Protein AF-A0A433Q6D6-F1 (afdb_monomer_lite)

Secondary structure (DSSP, 8-state):
--TT----EEE--HHHHHH----TT--EEEES-EE--STTEEEPPTT-EEEES---HHHHHHHHHHHHHGGGS-GGG----------HHHHHHHHHHHS-------S-TT---EEE-HHHHHHHHTS-HHHHHHHHHH-HHHHHHHHHTTTT---EEEEEEEEEE-SS-EEEEEEEEEEEPP--

Sequence (184 aa):
MDESGSRTKTSLWYNQAKEFKRGIGSIILVCNATVEEYNRYLSLARQTCTLLNPSFRQREDLEQWYEDNKDGIAKSDFSVIEYQPMTLHEAEKRASEDEKPVYNRGRSWQQMKCTAFSTVCDKLFGRTVDEMLEIAKNKPGNFDKIFSKRIGKEYTFFIKSHLQIRADNTGIVYNAIQRMERDE

Foldseek 3Di:
DFPVPDDEAEDDDDVRVVVPDDDPLKDKDKPPWDDDPDPRYTYRDPPIDIDICDPDPVSVVRSVVCVVCVVVDDPPPDDDDDDDDDDLVVVVVVVCVVDPDDDPDDDDPPDDDEAEDQVQVCVQQVHGPVRLVVCCVPPVVVNVVSVVVNPPDDWDFDWDWDWDDDPVDIDIHIYGPHTDDPPD

Structure (mmCIF, N/CA/C/O backbone):
data_AF-A0A433Q6D6-F1
#
_entry.id   AF-A0A433Q6D6-F1
#
loop_
_atom_site.group_PDB
_atom_site.id
_atom_site.type_symbol
_atom_site.label_atom_id
_atom_site.label_alt_id
_atom_site.label_comp_id
_atom_site.label_asym_id
_atom_site.label_entity_id
_atom_site.label_seq_id
_atom_site.pdbx_PDB_ins_code
_atom_site.Cartn_x
_atom_site.Cartn_y
_atom_site.Cartn_z
_atom_site.occupancy
_atom_site.B_iso_or_equiv
_atom_site.auth_seq_id
_atom_site.auth_comp_id
_atom_site.auth_asym_id
_atom_site.auth_atom_id
_atom_site.pdbx_PDB_model_num
ATOM 1 N N . MET A 1 1 ? 9.757 2.223 -18.478 1.00 81.19 1 MET A N 1
ATOM 2 C CA . MET A 1 1 ? 10.902 2.767 -19.228 1.00 81.19 1 MET A CA 1
ATOM 3 C C . MET A 1 1 ? 10.321 3.729 -20.238 1.00 81.19 1 MET A C 1
ATOM 5 O O . MET A 1 1 ? 9.219 3.464 -20.705 1.00 81.19 1 MET A O 1
ATOM 9 N N . ASP A 1 2 ? 11.000 4.833 -20.494 1.00 82.50 2 ASP A N 1
ATOM 10 C CA . ASP A 1 2 ? 10.608 5.845 -21.472 1.00 82.50 2 ASP A CA 1
ATOM 11 C C . ASP A 1 2 ? 11.768 6.117 -22.444 1.00 82.50 2 ASP A C 1
ATOM 13 O O . ASP A 1 2 ? 12.825 5.485 -22.350 1.00 82.50 2 ASP A O 1
ATOM 17 N N . GLU A 1 3 ? 11.579 7.084 -23.342 1.00 83.88 3 GLU A N 1
ATOM 18 C CA . GLU A 1 3 ? 12.566 7.508 -24.342 1.00 83.88 3 GLU A CA 1
ATOM 19 C C . GLU A 1 3 ? 13.912 7.944 -23.739 1.00 83.88 3 GLU A C 1
ATOM 21 O O . GLU A 1 3 ? 14.936 7.895 -24.417 1.00 83.88 3 GLU A O 1
ATOM 26 N N . SER A 1 4 ? 13.952 8.322 -22.453 1.00 83.62 4 SER A N 1
ATOM 27 C CA . SER A 1 4 ? 15.200 8.697 -21.775 1.00 83.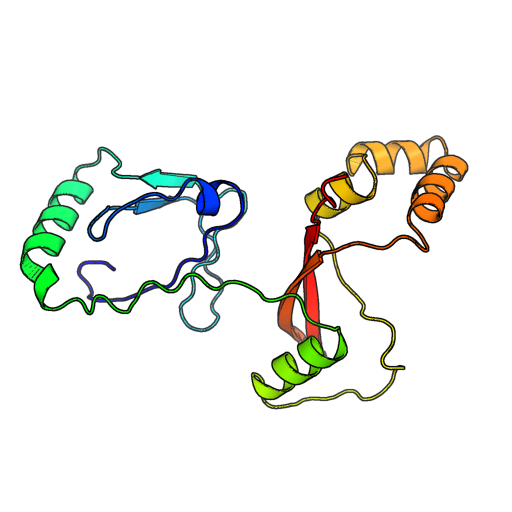62 4 SER A CA 1
ATOM 28 C C . SER A 1 4 ? 16.088 7.493 -21.434 1.00 83.62 4 SER A C 1
ATOM 30 O O . SER A 1 4 ? 17.208 7.660 -20.951 1.00 83.62 4 SER A O 1
ATOM 32 N N . GLY A 1 5 ? 15.579 6.268 -21.613 1.00 79.00 5 GLY A N 1
ATOM 33 C CA . GLY A 1 5 ? 16.228 5.036 -21.166 1.00 79.00 5 GLY A CA 1
ATOM 34 C C . GLY A 1 5 ? 16.153 4.820 -19.650 1.00 79.00 5 GLY A C 1
ATOM 35 O O . GLY A 1 5 ? 16.640 3.803 -19.142 1.00 79.00 5 GLY A O 1
ATOM 36 N N . SER A 1 6 ? 15.516 5.736 -18.912 1.00 78.56 6 SER A N 1
ATOM 37 C CA . SER A 1 6 ? 15.343 5.624 -17.467 1.00 78.56 6 SER A CA 1
ATOM 38 C C . SER A 1 6 ? 14.423 4.459 -17.111 1.00 78.56 6 SER A C 1
ATOM 40 O O . SER A 1 6 ? 13.365 4.229 -17.706 1.00 78.56 6 SER A O 1
ATOM 42 N N . ARG A 1 7 ? 14.835 3.699 -16.093 1.00 77.81 7 ARG A N 1
ATOM 43 C CA . ARG A 1 7 ? 14.071 2.577 -15.544 1.00 77.81 7 ARG A CA 1
ATOM 44 C C . ARG A 1 7 ? 13.590 2.930 -14.151 1.00 77.81 7 ARG A C 1
ATOM 46 O O . ARG A 1 7 ? 14.380 3.343 -13.304 1.00 77.81 7 ARG A O 1
ATOM 53 N N . THR A 1 8 ? 12.312 2.672 -13.922 1.00 73.38 8 THR A N 1
ATOM 54 C CA . THR A 1 8 ? 11.669 2.875 -12.630 1.00 73.38 8 THR A CA 1
ATOM 55 C C . THR A 1 8 ? 10.943 1.601 -12.253 1.00 73.38 8 THR A C 1
ATOM 57 O O . THR A 1 8 ? 10.169 1.060 -13.047 1.00 73.38 8 THR A O 1
ATOM 60 N N . LYS A 1 9 ? 11.210 1.103 -11.047 1.00 76.62 9 LYS A N 1
ATOM 61 C CA . LYS A 1 9 ? 10.521 -0.071 -10.511 1.00 76.62 9 LYS A CA 1
ATOM 62 C C . LYS A 1 9 ? 9.219 0.380 -9.872 1.00 76.62 9 LYS A C 1
ATOM 64 O O . LYS A 1 9 ? 9.223 1.314 -9.079 1.00 76.62 9 LYS A O 1
ATOM 69 N N . THR A 1 10 ? 8.123 -0.285 -10.212 1.00 72.19 10 THR A N 1
ATOM 70 C CA . THR A 1 10 ? 6.797 0.024 -9.670 1.00 72.19 10 THR A CA 1
ATOM 71 C C . THR A 1 10 ? 6.241 -1.204 -8.975 1.00 72.19 10 THR A C 1
ATOM 73 O O . THR A 1 10 ? 6.195 -2.277 -9.576 1.00 72.19 10 THR A O 1
ATOM 76 N N . SER A 1 11 ? 5.804 -1.050 -7.728 1.00 72.44 11 SER A N 1
ATOM 77 C CA . SER A 1 11 ? 5.142 -2.131 -6.993 1.00 72.44 11 SER A CA 1
ATOM 78 C C . SER A 1 11 ? 3.630 -2.051 -7.187 1.00 72.44 11 SER A C 1
ATOM 80 O O . SER A 1 11 ? 3.013 -1.040 -6.848 1.00 72.44 11 SER A O 1
ATOM 82 N N . LEU A 1 12 ? 3.037 -3.123 -7.716 1.00 70.88 12 LEU A N 1
ATOM 83 C CA . LEU A 1 12 ? 1.586 -3.312 -7.757 1.00 70.88 12 LEU A CA 1
ATOM 84 C C . LEU A 1 12 ? 1.117 -3.999 -6.474 1.00 70.88 12 LEU A C 1
ATOM 86 O O . LEU A 1 12 ? 1.814 -4.859 -5.935 1.00 70.88 12 LEU A O 1
ATOM 90 N N . TRP A 1 13 ? -0.086 -3.663 -6.014 1.00 68.75 13 TRP A N 1
ATOM 91 C CA . TRP A 1 13 ? -0.647 -4.209 -4.777 1.00 68.75 13 TRP A CA 1
ATOM 92 C C . TRP A 1 13 ? -2.056 -4.778 -5.003 1.00 68.75 13 TRP A C 1
ATOM 94 O O . TRP A 1 13 ? -2.791 -4.334 -5.883 1.00 68.75 13 TRP A O 1
ATOM 104 N N . TYR A 1 14 ? -2.474 -5.736 -4.171 1.00 68.31 14 TYR A N 1
ATOM 105 C CA . TYR A 1 14 ? -3.850 -6.264 -4.139 1.00 68.31 14 TYR A CA 1
ATOM 106 C C . TYR A 1 14 ? -4.358 -6.824 -5.482 1.00 68.31 14 TYR A C 1
ATOM 108 O O . TYR A 1 14 ? -3.668 -7.593 -6.151 1.00 68.31 14 TYR A O 1
ATOM 116 N N . ASN A 1 15 ? -5.592 -6.466 -5.854 1.00 69.88 15 ASN A N 1
ATOM 117 C CA . ASN A 1 15 ? -6.245 -6.887 -7.085 1.00 69.88 15 ASN A CA 1
ATOM 118 C C . ASN A 1 15 ? -5.473 -6.409 -8.312 1.00 69.88 15 ASN A C 1
ATOM 120 O O . ASN A 1 15 ? -5.416 -7.151 -9.278 1.00 69.88 15 ASN A O 1
ATOM 124 N N . GLN A 1 16 ? -4.781 -5.262 -8.243 1.00 69.75 16 GLN A N 1
ATOM 125 C CA . GLN A 1 16 ? -3.927 -4.816 -9.346 1.00 69.75 16 GLN A CA 1
ATOM 126 C C . GLN A 1 16 ? -2.844 -5.854 -9.633 1.00 69.75 16 GLN A C 1
ATOM 128 O O . GLN A 1 16 ? -2.663 -6.217 -10.783 1.00 69.75 16 GLN A O 1
ATOM 133 N N . ALA A 1 17 ? -2.177 -6.385 -8.601 1.00 74.06 17 ALA A N 1
ATOM 134 C CA . ALA A 1 17 ? -1.170 -7.432 -8.771 1.00 74.06 17 ALA A CA 1
ATOM 135 C C . ALA A 1 17 ? -1.783 -8.769 -9.229 1.00 74.06 17 ALA A C 1
ATOM 137 O O . ALA A 1 17 ? -1.234 -9.417 -10.114 1.00 74.06 17 ALA A O 1
ATOM 138 N N . LYS A 1 18 ? -2.934 -9.173 -8.668 1.00 72.00 18 LYS A N 1
ATOM 139 C CA . LYS A 1 18 ? -3.618 -10.431 -9.041 1.00 72.00 18 LYS A CA 1
ATOM 140 C C . LYS A 1 18 ? -4.146 -10.426 -10.479 1.00 72.00 18 LYS A C 1
ATOM 142 O O . LYS A 1 18 ? -4.116 -11.450 -11.159 1.00 72.00 18 LYS A O 1
ATOM 147 N N . GLU A 1 19 ? -4.661 -9.288 -10.926 1.00 76.00 19 GLU A N 1
ATOM 148 C CA . GLU A 1 19 ? -5.249 -9.101 -12.254 1.00 76.00 19 GLU A CA 1
ATOM 149 C C . GLU A 1 19 ? -4.197 -8.744 -13.309 1.00 76.00 19 GLU A C 1
ATOM 151 O O . GLU A 1 19 ? -4.489 -8.775 -14.508 1.00 76.00 19 GLU A O 1
ATOM 156 N N . PHE A 1 20 ? -2.960 -8.446 -12.894 1.00 80.31 20 PHE A N 1
ATOM 157 C CA . PHE A 1 20 ? -1.879 -8.100 -13.804 1.00 80.31 20 PHE A CA 1
ATOM 158 C C . PHE A 1 20 ? -1.430 -9.316 -14.623 1.00 80.31 20 PHE A C 1
ATOM 160 O O . PHE A 1 20 ? -0.523 -10.060 -14.262 1.00 80.31 20 PHE A O 1
ATOM 167 N N . LYS A 1 21 ? -2.080 -9.513 -15.769 1.00 76.69 21 LYS A N 1
ATOM 168 C CA . LYS A 1 21 ? -1.730 -10.522 -16.774 1.00 76.69 21 LYS A CA 1
ATOM 169 C C . LYS A 1 21 ? -1.372 -9.817 -18.070 1.00 76.69 21 LYS A C 1
ATOM 171 O O . LYS A 1 21 ? -2.225 -9.636 -18.947 1.00 76.69 21 LYS A O 1
ATOM 176 N N . ARG A 1 22 ? -0.132 -9.346 -18.172 1.00 77.50 22 ARG A N 1
ATOM 177 C CA . ARG A 1 22 ? 0.350 -8.618 -19.349 1.00 77.50 22 ARG A CA 1
ATOM 178 C C . ARG A 1 22 ? 1.737 -9.082 -19.758 1.00 77.50 22 ARG A C 1
ATOM 180 O O . ARG A 1 22 ? 2.563 -9.423 -18.917 1.00 77.50 22 ARG A O 1
ATOM 187 N N . GLY A 1 23 ? 1.939 -9.134 -21.071 1.00 77.12 23 GLY A N 1
ATOM 188 C CA . GLY A 1 23 ? 3.215 -9.479 -21.675 1.00 77.12 23 GLY A CA 1
ATOM 189 C C . GLY A 1 23 ? 4.171 -8.292 -21.680 1.00 77.12 23 GLY A C 1
ATOM 190 O O . GLY A 1 23 ? 3.761 -7.132 -21.558 1.00 77.12 23 GLY A O 1
ATOM 191 N N . ILE A 1 24 ? 5.449 -8.608 -21.856 1.00 80.50 24 ILE A N 1
ATOM 192 C CA . ILE A 1 24 ? 6.506 -7.637 -22.140 1.00 80.50 24 ILE A CA 1
ATOM 193 C C . ILE A 1 24 ? 6.076 -6.759 -23.335 1.00 80.50 24 ILE A C 1
ATOM 195 O O . ILE A 1 24 ? 5.508 -7.276 -24.294 1.00 80.50 24 ILE A O 1
ATOM 199 N N . GLY A 1 25 ? 6.310 -5.446 -23.244 1.00 81.88 25 GLY A N 1
ATOM 200 C CA . GLY A 1 2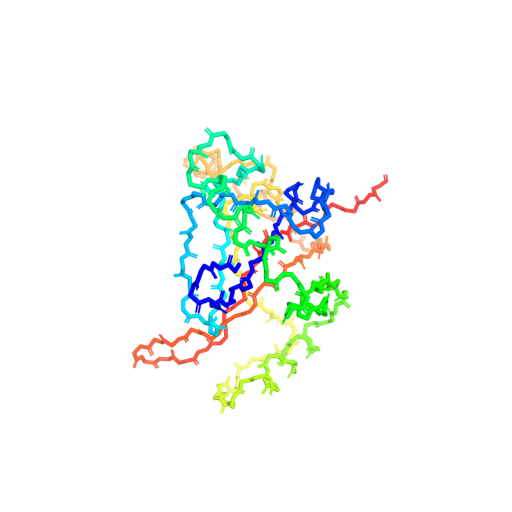5 ? 5.921 -4.458 -24.265 1.00 81.88 25 GLY A CA 1
ATOM 201 C C . GLY A 1 25 ? 4.562 -3.785 -24.038 1.00 81.88 25 GLY A C 1
ATOM 202 O O . GLY A 1 25 ? 4.227 -2.840 -24.739 1.00 81.88 25 GLY A O 1
ATOM 203 N N . SER A 1 26 ? 3.784 -4.209 -23.035 1.00 86.88 26 SER A N 1
ATOM 204 C CA . SER A 1 26 ? 2.527 -3.521 -22.698 1.00 86.88 26 SER A CA 1
ATOM 205 C C . SER A 1 26 ? 2.791 -2.115 -22.148 1.00 86.88 26 SER A C 1
ATOM 207 O O . SER A 1 26 ? 3.611 -1.952 -21.239 1.00 86.88 26 SER A O 1
ATOM 209 N N . ILE A 1 27 ? 2.047 -1.116 -22.631 1.00 85.31 27 ILE A N 1
ATOM 210 C CA . ILE A 1 27 ? 2.139 0.261 -22.135 1.00 85.31 27 ILE A CA 1
ATOM 211 C C . ILE A 1 27 ? 1.192 0.448 -20.954 1.00 85.31 27 ILE A C 1
ATOM 213 O O . ILE A 1 27 ? 0.009 0.099 -20.997 1.00 85.31 27 ILE A O 1
ATOM 217 N N . ILE A 1 28 ? 1.727 1.028 -19.884 1.00 85.88 28 ILE A N 1
ATOM 218 C CA . ILE A 1 28 ? 1.003 1.282 -18.645 1.00 85.88 28 ILE A CA 1
ATOM 219 C C . ILE A 1 28 ? 1.032 2.780 -18.376 1.00 85.88 28 ILE A C 1
ATOM 221 O O . ILE A 1 28 ? 2.098 3.355 -18.166 1.00 85.88 28 ILE A O 1
ATOM 225 N N . LEU A 1 29 ? -0.144 3.399 -18.334 1.00 85.00 29 LEU A N 1
ATOM 226 C CA . LEU A 1 29 ? -0.298 4.747 -17.808 1.00 85.00 29 LEU A CA 1
ATOM 227 C C . LEU A 1 29 ? -0.598 4.664 -16.320 1.00 85.00 29 LEU A C 1
ATOM 229 O O . LEU A 1 29 ? -1.543 4.001 -15.893 1.00 85.00 29 LEU A O 1
ATOM 233 N N . VAL A 1 30 ? 0.208 5.372 -15.542 1.00 84.50 30 VAL A N 1
ATOM 234 C CA . VAL A 1 30 ? 0.053 5.482 -14.099 1.00 84.50 30 VAL A CA 1
ATOM 235 C C . VAL A 1 30 ? -0.314 6.927 -13.775 1.00 84.50 30 VAL A C 1
ATOM 237 O O . VAL A 1 30 ? 0.482 7.837 -13.989 1.00 84.50 30 VAL A O 1
ATOM 240 N N . CYS A 1 31 ? -1.520 7.146 -13.260 1.00 80.44 31 CYS A N 1
ATOM 241 C CA . CYS A 1 31 ? -2.004 8.455 -12.827 1.00 80.44 31 CYS A CA 1
ATOM 242 C C . CYS A 1 31 ? -2.055 8.519 -11.300 1.00 80.44 31 CYS A C 1
ATOM 244 O O . CYS A 1 31 ? -2.410 7.533 -10.656 1.00 80.44 31 CYS A O 1
ATOM 246 N N . ASN A 1 32 ? -1.761 9.686 -10.719 1.00 77.12 32 ASN A N 1
ATOM 247 C CA . ASN A 1 32 ? -1.760 9.908 -9.266 1.00 77.12 32 ASN A CA 1
ATOM 248 C C . ASN A 1 32 ? -0.846 8.929 -8.496 1.00 77.12 32 ASN A C 1
ATOM 250 O O . ASN A 1 32 ? -1.203 8.449 -7.417 1.00 77.12 32 ASN A O 1
ATOM 254 N N . ALA A 1 33 ? 0.316 8.579 -9.057 1.00 74.06 33 ALA A N 1
ATOM 255 C CA . ALA A 1 33 ? 1.360 7.889 -8.301 1.00 74.06 33 ALA A CA 1
ATOM 256 C C . ALA A 1 33 ? 2.052 8.855 -7.339 1.00 74.06 33 ALA A C 1
ATOM 258 O O . ALA A 1 33 ? 2.322 10.005 -7.686 1.00 74.06 33 ALA A O 1
ATOM 259 N N . THR A 1 34 ? 2.372 8.373 -6.140 1.00 64.69 34 THR A N 1
ATOM 260 C CA . THR A 1 34 ? 3.233 9.103 -5.213 1.00 64.69 34 THR A CA 1
ATOM 261 C C . THR A 1 34 ? 4.668 8.657 -5.448 1.00 64.69 34 THR A C 1
ATOM 263 O O . THR A 1 34 ? 4.993 7.473 -5.353 1.00 64.69 34 THR A O 1
ATOM 266 N N . VAL A 1 35 ? 5.536 9.609 -5.775 1.00 61.31 35 VAL A N 1
ATOM 267 C CA . VAL A 1 35 ? 6.971 9.349 -5.860 1.00 61.31 35 VAL A CA 1
ATOM 268 C C . VAL A 1 35 ? 7.522 9.403 -4.438 1.00 61.31 35 VAL A C 1
ATOM 270 O O . VAL A 1 35 ? 7.605 10.474 -3.846 1.00 61.31 35 VAL A O 1
ATOM 273 N N . GLU A 1 36 ? 7.858 8.247 -3.870 1.00 58.00 36 GLU A N 1
ATOM 274 C CA . GLU A 1 36 ? 8.678 8.183 -2.660 1.00 58.00 36 GLU A CA 1
ATOM 275 C C . GLU A 1 36 ? 10.136 8.043 -3.116 1.00 58.00 36 GLU A C 1
ATOM 277 O O . GLU A 1 36 ? 10.506 7.027 -3.705 1.00 58.00 36 GLU A O 1
ATOM 282 N N . GLU A 1 37 ? 10.968 9.065 -2.883 1.00 47.22 37 GLU A N 1
ATOM 283 C CA . GLU A 1 37 ? 12.408 9.016 -3.176 1.00 47.22 37 GLU A CA 1
ATOM 284 C C . GLU A 1 37 ? 13.123 8.058 -2.214 1.00 47.22 37 GLU A C 1
ATOM 286 O O . GLU A 1 37 ? 13.789 8.442 -1.259 1.00 47.22 37 GLU A O 1
ATOM 291 N N . TYR A 1 38 ? 12.998 6.767 -2.483 1.00 45.22 38 TYR A N 1
ATOM 292 C CA . TYR A 1 38 ? 13.896 5.752 -1.964 1.00 45.22 38 TYR A CA 1
ATOM 293 C C . TYR A 1 38 ? 14.338 4.928 -3.164 1.00 45.22 38 TYR A C 1
ATOM 295 O O . TYR A 1 38 ? 13.518 4.247 -3.765 1.00 45.22 38 TYR A O 1
ATOM 303 N N . ASN A 1 39 ? 15.604 5.044 -3.576 1.00 54.12 39 ASN A N 1
ATOM 304 C CA . ASN A 1 39 ? 16.234 4.231 -4.629 1.00 54.12 39 ASN A CA 1
ATOM 305 C C . ASN A 1 39 ? 15.503 4.144 -5.995 1.00 54.12 39 ASN A C 1
ATOM 307 O O . ASN A 1 39 ? 15.584 3.112 -6.661 1.00 54.12 39 ASN A O 1
ATOM 311 N N . ARG A 1 40 ? 14.835 5.215 -6.457 1.00 53.44 40 ARG A N 1
ATOM 312 C CA . ARG A 1 40 ? 14.129 5.273 -7.765 1.00 53.44 40 ARG A CA 1
ATOM 313 C C . ARG A 1 40 ? 12.964 4.276 -7.904 1.00 53.44 40 ARG A C 1
ATOM 315 O O . ARG A 1 40 ? 12.728 3.727 -8.983 1.00 53.44 40 ARG A O 1
ATOM 322 N N . TYR A 1 41 ? 12.239 4.027 -6.818 1.00 58.91 41 TYR A N 1
ATOM 323 C CA . TYR A 1 41 ? 11.011 3.232 -6.843 1.00 58.91 41 TYR A CA 1
ATOM 324 C C . TYR A 1 41 ? 9.780 4.144 -6.935 1.00 58.91 41 TYR A C 1
ATOM 326 O O . TYR A 1 41 ? 9.732 5.214 -6.335 1.00 58.91 41 TYR A O 1
ATOM 334 N N . LEU A 1 42 ? 8.763 3.702 -7.672 1.00 59.72 42 LEU A N 1
ATOM 335 C CA . LEU A 1 42 ? 7.417 4.265 -7.633 1.00 59.72 42 LEU A CA 1
ATOM 336 C C . LEU A 1 42 ? 6.547 3.392 -6.735 1.00 59.72 42 LEU A C 1
ATOM 338 O O . LEU A 1 42 ? 6.365 2.196 -6.984 1.00 59.72 42 LEU A O 1
ATOM 342 N N . SER A 1 43 ? 5.988 4.005 -5.696 1.00 62.00 43 SER A N 1
ATOM 343 C CA . SER A 1 43 ? 4.980 3.375 -4.853 1.00 62.00 43 SER A CA 1
ATOM 344 C C . SER A 1 43 ? 3.605 3.839 -5.318 1.00 62.00 43 SER A C 1
ATOM 346 O O . SER A 1 43 ? 3.291 5.029 -5.288 1.00 62.00 43 SER A O 1
ATOM 348 N N . LEU A 1 44 ? 2.770 2.907 -5.771 1.00 63.81 44 LEU A N 1
ATOM 349 C CA . LEU A 1 44 ? 1.410 3.248 -6.168 1.00 63.81 44 LEU A CA 1
ATOM 350 C C . LEU A 1 44 ? 0.548 3.404 -4.913 1.00 63.81 44 LEU A C 1
ATOM 352 O O . LEU A 1 44 ? 0.375 2.463 -4.136 1.00 63.81 44 LEU A O 1
ATOM 356 N N . ALA A 1 45 ? 0.028 4.611 -4.703 1.00 63.16 45 ALA A N 1
ATOM 357 C CA . ALA A 1 45 ? -0.913 4.898 -3.634 1.00 63.16 45 ALA A CA 1
ATOM 358 C C . ALA A 1 45 ? -2.289 4.291 -3.956 1.00 63.16 45 ALA A C 1
ATOM 360 O O . ALA A 1 45 ? -2.600 3.947 -5.094 1.00 63.16 45 ALA A O 1
ATOM 361 N N . ARG A 1 46 ? -3.180 4.214 -2.961 1.00 56.00 46 ARG A N 1
ATOM 362 C CA . ARG A 1 46 ? -4.549 3.689 -3.152 1.00 56.00 46 ARG A CA 1
ATOM 363 C C . ARG A 1 46 ? -5.386 4.458 -4.178 1.00 56.00 46 ARG A C 1
ATOM 365 O O . ARG A 1 46 ? -6.329 3.894 -4.716 1.00 56.00 46 ARG A O 1
ATOM 372 N N . GLN A 1 47 ? -5.066 5.727 -4.418 1.00 67.69 47 GLN A N 1
ATOM 373 C CA . GLN A 1 47 ? -5.735 6.566 -5.417 1.00 67.69 47 GLN A CA 1
ATOM 374 C C . GLN A 1 47 ? -5.041 6.533 -6.782 1.00 67.69 47 GLN A C 1
ATOM 376 O O . GLN A 1 47 ? -5.477 7.223 -7.705 1.00 67.69 47 GLN A O 1
ATOM 381 N N . THR A 1 48 ? -3.963 5.757 -6.923 1.00 73.25 48 THR A N 1
ATOM 382 C CA . THR A 1 48 ? -3.316 5.585 -8.213 1.00 73.25 48 THR A CA 1
ATOM 383 C C . THR A 1 48 ? -4.256 4.841 -9.151 1.00 73.25 48 THR A C 1
ATOM 385 O O . THR A 1 48 ? -4.705 3.730 -8.865 1.00 73.25 48 THR A O 1
ATOM 388 N N . CYS A 1 49 ? -4.521 5.457 -10.298 1.00 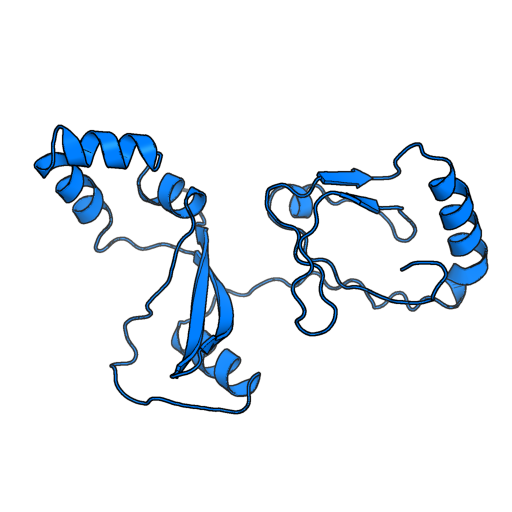73.56 49 CYS A N 1
ATOM 389 C CA . CYS A 1 49 ? -5.199 4.807 -11.405 1.00 73.56 49 CYS A CA 1
ATOM 390 C C . CYS A 1 49 ? -4.141 4.233 -12.345 1.00 73.56 49 CYS A C 1
ATOM 392 O O . CYS A 1 49 ? -3.191 4.923 -12.720 1.00 73.56 49 CYS A O 1
ATOM 394 N N . THR A 1 50 ? -4.296 2.968 -12.715 1.00 79.81 50 THR A N 1
ATOM 395 C CA . THR A 1 50 ? -3.425 2.307 -13.682 1.00 79.81 50 THR A CA 1
ATOM 396 C C . THR A 1 50 ? -4.269 1.916 -14.881 1.00 79.81 50 THR A C 1
ATOM 398 O O . THR A 1 50 ? -5.192 1.115 -14.755 1.00 79.81 50 THR A O 1
ATOM 401 N N . LEU A 1 51 ? -3.966 2.495 -16.039 1.00 80.12 51 LEU A N 1
ATOM 402 C CA . LEU A 1 51 ? -4.624 2.178 -17.300 1.00 80.12 51 LEU A CA 1
ATOM 403 C C . LEU A 1 51 ? -3.658 1.393 -18.181 1.00 80.12 51 LEU A C 1
ATOM 405 O O . LEU A 1 51 ? -2.525 1.809 -18.415 1.00 80.12 51 LEU A O 1
ATOM 409 N N . LEU A 1 52 ? -4.121 0.244 -18.662 1.00 81.00 52 LEU A N 1
ATOM 410 C CA . LEU A 1 52 ? -3.361 -0.633 -19.547 1.00 81.00 52 LEU A CA 1
ATOM 411 C C . LEU A 1 52 ? -3.728 -0.321 -20.996 1.00 81.00 52 LEU A C 1
ATOM 413 O O . LEU A 1 52 ? -4.913 -0.276 -21.321 1.00 81.00 52 LEU A O 1
ATOM 417 N N . ASN A 1 53 ? -2.722 -0.137 -21.851 1.00 82.12 53 ASN A N 1
ATOM 418 C CA . ASN A 1 53 ? -2.861 0.226 -23.267 1.00 82.12 53 ASN A CA 1
ATOM 419 C C . ASN A 1 53 ? -3.883 1.358 -23.518 1.00 82.12 53 ASN A C 1
ATOM 421 O O . ASN A 1 53 ? -4.790 1.223 -24.345 1.00 82.12 53 ASN A O 1
ATOM 425 N N . PRO A 1 54 ? -3.766 2.475 -22.784 1.00 85.94 54 PRO A N 1
ATOM 426 C CA . PRO A 1 54 ? -4.696 3.596 -22.879 1.00 85.94 54 PRO A CA 1
ATOM 427 C C . PRO A 1 54 ? -4.714 4.187 -24.292 1.00 85.94 54 PRO A C 1
ATOM 429 O O . PRO A 1 54 ? -3.693 4.258 -24.962 1.00 85.94 54 PRO A O 1
ATOM 432 N N . SER A 1 55 ? -5.874 4.640 -24.756 1.00 85.38 55 SER A N 1
ATOM 433 C CA . SER A 1 55 ? -5.999 5.236 -26.092 1.00 85.38 55 SER A CA 1
ATOM 434 C C . SER A 1 55 ? -5.631 6.724 -26.054 1.00 85.38 55 SER A C 1
ATOM 436 O O . SER A 1 55 ? -6.507 7.575 -25.926 1.00 85.38 55 SER A O 1
ATOM 438 N N . PHE A 1 56 ? -4.334 7.038 -26.123 1.00 85.62 56 PHE A N 1
ATOM 439 C CA . PHE A 1 56 ? -3.822 8.401 -26.315 1.00 85.62 56 PHE A CA 1
ATOM 440 C C . PHE A 1 56 ? -2.675 8.416 -27.330 1.00 85.62 56 PHE A C 1
ATOM 442 O O . PHE A 1 56 ? -1.989 7.414 -27.504 1.00 85.62 56 PHE A O 1
ATOM 449 N N . ARG A 1 57 ? -2.453 9.560 -27.987 1.00 86.25 57 ARG A N 1
ATOM 450 C CA . ARG A 1 57 ? -1.511 9.689 -29.113 1.00 86.25 57 ARG A CA 1
ATOM 451 C C . ARG A 1 57 ? -0.076 9.299 -28.753 1.00 86.25 57 ARG A C 1
ATOM 453 O O . ARG A 1 57 ? 0.538 8.524 -29.465 1.00 86.25 57 ARG A O 1
ATOM 460 N N . GLN A 1 58 ? 0.411 9.756 -27.602 1.00 85.38 58 GLN A N 1
ATOM 461 C CA . GLN A 1 58 ? 1.749 9.428 -27.097 1.00 85.38 58 GLN A CA 1
ATOM 462 C C . GLN A 1 58 ? 1.950 7.922 -26.834 1.00 85.38 58 GLN A C 1
ATOM 464 O O . GLN A 1 58 ? 3.075 7.495 -26.595 1.00 85.38 58 GLN A O 1
ATOM 469 N N . ARG A 1 59 ? 0.884 7.101 -26.847 1.00 88.75 59 ARG A N 1
ATOM 470 C CA . ARG A 1 59 ? 1.020 5.645 -26.772 1.00 88.75 59 ARG A CA 1
ATOM 471 C C . ARG A 1 59 ? 1.701 5.129 -28.030 1.00 88.75 59 ARG A C 1
ATOM 473 O O . ARG A 1 59 ? 2.605 4.323 -27.900 1.00 88.75 59 ARG A O 1
ATOM 480 N N . GLU A 1 60 ? 1.272 5.591 -29.203 1.00 88.19 60 GLU A N 1
ATOM 481 C CA . GLU A 1 60 ? 1.790 5.134 -30.498 1.00 88.19 60 GLU A CA 1
ATOM 482 C C . GLU A 1 60 ? 3.276 5.476 -30.637 1.00 88.19 60 GLU A C 1
ATOM 484 O O . GLU A 1 60 ? 4.065 4.621 -31.032 1.00 88.19 60 GLU A O 1
ATOM 489 N N . ASP A 1 61 ? 3.664 6.682 -30.208 1.00 88.88 61 ASP A N 1
ATOM 490 C CA . ASP A 1 61 ? 5.063 7.122 -30.183 1.00 88.88 61 ASP A CA 1
ATOM 491 C C . ASP A 1 61 ? 5.918 6.199 -29.288 1.00 88.88 61 ASP A C 1
ATOM 493 O O . ASP A 1 61 ? 6.985 5.731 -29.688 1.00 88.88 61 ASP A O 1
ATOM 497 N N . LEU A 1 62 ? 5.410 5.863 -28.096 1.00 86.62 62 LEU A N 1
ATOM 498 C CA . LEU A 1 62 ? 6.101 4.997 -27.139 1.00 86.62 62 LEU A CA 1
ATOM 499 C C . LEU A 1 62 ? 6.119 3.518 -27.575 1.00 86.62 62 LEU A C 1
ATOM 501 O O . LEU A 1 62 ? 7.080 2.805 -27.292 1.00 86.62 62 LEU A O 1
ATOM 505 N N . GLU A 1 63 ? 5.068 3.059 -28.260 1.00 88.81 63 GLU A N 1
ATOM 506 C CA . GLU A 1 63 ? 4.963 1.731 -28.879 1.00 88.81 63 GLU A CA 1
ATOM 507 C C . GLU A 1 63 ? 6.023 1.581 -29.972 1.00 88.81 63 GLU A C 1
ATOM 509 O O . GLU A 1 63 ? 6.797 0.625 -29.947 1.00 88.81 63 GLU A O 1
ATOM 514 N N . GLN A 1 64 ? 6.111 2.557 -30.881 1.00 91.25 64 GLN A N 1
ATOM 515 C CA . GLN A 1 64 ? 7.107 2.563 -31.949 1.00 91.25 64 GLN A CA 1
ATOM 516 C C . GLN A 1 64 ? 8.527 2.609 -31.379 1.00 91.25 64 GLN A C 1
ATOM 518 O O . GLN A 1 64 ? 9.366 1.787 -31.745 1.00 91.25 64 GLN A O 1
ATOM 523 N N . TRP A 1 65 ? 8.779 3.504 -30.419 1.00 90.06 65 TRP A N 1
ATOM 524 C CA . TRP A 1 65 ? 10.071 3.580 -29.743 1.00 90.06 65 TRP A CA 1
ATOM 525 C C . TRP A 1 65 ? 10.454 2.249 -29.081 1.00 90.06 65 TRP A C 1
ATOM 527 O O . TRP A 1 65 ? 11.604 1.816 -29.181 1.00 90.06 65 TRP A O 1
ATOM 537 N N . TYR A 1 66 ? 9.507 1.580 -28.415 1.00 89.62 66 TYR A N 1
ATOM 538 C CA . TYR A 1 66 ? 9.759 0.285 -27.790 1.00 89.62 66 TYR A CA 1
ATOM 539 C C . TYR A 1 66 ? 10.140 -0.774 -28.830 1.00 89.62 66 TYR A C 1
ATOM 541 O O . TYR A 1 66 ? 11.125 -1.484 -28.634 1.00 89.62 66 TYR A O 1
ATOM 549 N N . GLU A 1 67 ? 9.404 -0.865 -29.939 1.00 91.25 67 GLU A N 1
ATOM 550 C CA . GLU A 1 67 ? 9.686 -1.820 -31.015 1.00 91.25 67 GLU A CA 1
ATOM 551 C C . GLU A 1 67 ? 11.074 -1.614 -31.634 1.00 91.25 67 GLU A C 1
ATOM 553 O O . GLU A 1 67 ? 11.778 -2.598 -31.872 1.00 91.25 67 GLU A O 1
ATOM 558 N N . ASP A 1 68 ? 11.502 -0.360 -31.794 1.00 90.31 68 ASP A N 1
ATOM 559 C CA . ASP A 1 68 ? 12.820 -0.004 -32.331 1.00 90.31 68 ASP A CA 1
ATOM 560 C C . ASP A 1 68 ? 13.975 -0.349 -31.366 1.00 90.31 68 ASP A C 1
ATOM 562 O O . ASP A 1 68 ? 15.117 -0.518 -31.794 1.00 90.31 68 ASP A O 1
ATOM 566 N N . ASN A 1 69 ? 13.700 -0.468 -30.058 1.00 85.81 69 ASN A N 1
ATOM 567 C CA . ASN A 1 69 ? 14.724 -0.598 -29.009 1.00 85.81 69 ASN A CA 1
ATOM 568 C C . ASN A 1 69 ? 14.650 -1.901 -28.188 1.00 85.81 69 ASN A C 1
ATOM 570 O O . ASN A 1 69 ? 15.520 -2.147 -27.345 1.00 85.81 69 ASN A O 1
ATOM 574 N N . LYS A 1 70 ? 13.642 -2.757 -28.404 1.00 84.19 70 LYS A N 1
ATOM 575 C CA . LYS A 1 70 ? 13.358 -3.936 -27.558 1.00 84.19 70 LYS A CA 1
ATOM 576 C C . LYS A 1 70 ? 14.509 -4.938 -27.442 1.00 84.19 70 LYS A C 1
ATOM 578 O O . LYS A 1 70 ? 14.635 -5.576 -26.397 1.00 84.19 70 LYS A O 1
ATOM 583 N N . ASP A 1 71 ? 15.373 -5.043 -28.451 1.00 85.19 71 ASP A N 1
ATOM 584 C CA . ASP A 1 71 ? 16.525 -5.956 -28.439 1.00 85.19 71 ASP A CA 1
ATOM 585 C C . ASP A 1 71 ? 17.635 -5.508 -27.466 1.00 85.19 71 ASP A C 1
ATOM 587 O O . ASP A 1 71 ? 18.415 -6.332 -26.989 1.00 85.19 71 ASP A O 1
ATOM 591 N N . GLY A 1 72 ? 17.672 -4.219 -27.104 1.00 78.81 72 GLY A N 1
ATOM 592 C CA . GLY A 1 72 ? 18.578 -3.663 -26.092 1.00 78.81 72 GLY A CA 1
ATOM 593 C C . GLY A 1 72 ? 18.034 -3.711 -24.656 1.00 78.81 72 GLY A C 1
ATOM 594 O O . GLY A 1 72 ? 18.744 -3.372 -23.703 1.00 78.81 72 GLY A O 1
ATOM 595 N N . ILE A 1 73 ? 16.776 -4.123 -24.464 1.00 74.00 73 ILE A N 1
ATOM 596 C CA . ILE A 1 73 ? 16.118 -4.147 -23.154 1.00 74.00 73 ILE A CA 1
ATOM 597 C C . ILE A 1 73 ? 16.289 -5.536 -22.530 1.00 74.00 73 ILE A C 1
ATOM 599 O O . ILE A 1 73 ? 15.676 -6.519 -22.945 1.00 74.00 73 ILE A O 1
ATOM 603 N N . ALA A 1 74 ? 17.120 -5.621 -21.488 1.00 67.88 74 ALA A N 1
ATOM 604 C CA . ALA A 1 74 ? 17.317 -6.854 -20.731 1.00 67.88 74 ALA A CA 1
ATOM 605 C C . ALA A 1 74 ? 15.976 -7.388 -20.185 1.00 67.88 74 ALA A C 1
ATOM 607 O O . ALA A 1 74 ? 15.290 -6.717 -19.415 1.00 67.88 74 ALA A O 1
ATOM 608 N N . LYS A 1 75 ? 15.615 -8.626 -20.553 1.00 59.94 75 LYS A N 1
ATOM 609 C CA . LYS A 1 75 ? 14.364 -9.292 -20.129 1.00 59.94 75 LYS A CA 1
ATOM 610 C C . LYS A 1 75 ? 14.300 -9.611 -18.623 1.00 59.94 75 LYS A C 1
ATOM 612 O O . LYS A 1 75 ? 13.250 -10.013 -18.136 1.00 59.94 75 LYS A O 1
ATOM 617 N N . SER A 1 76 ? 15.401 -9.440 -17.888 1.00 55.41 76 SER A N 1
ATOM 618 C CA . SER A 1 76 ? 15.575 -9.814 -16.475 1.00 55.41 76 SER A CA 1
ATOM 619 C C . SER A 1 76 ? 14.915 -8.879 -15.450 1.00 55.41 76 SER A C 1
ATOM 621 O O . SER A 1 76 ? 15.067 -9.096 -14.252 1.00 55.41 76 SER A O 1
ATOM 623 N N . ASP A 1 77 ? 14.201 -7.838 -15.881 1.00 54.09 77 ASP A N 1
ATOM 624 C CA . ASP A 1 77 ? 13.770 -6.748 -14.989 1.00 54.09 77 ASP A CA 1
ATOM 625 C C . ASP A 1 77 ? 12.411 -6.968 -14.305 1.00 54.09 77 ASP A C 1
ATOM 627 O O . ASP A 1 77 ? 11.947 -6.113 -13.547 1.00 54.09 77 ASP A O 1
ATOM 631 N N . PHE A 1 78 ? 11.784 -8.124 -14.523 1.00 49.34 78 PHE A N 1
ATOM 632 C CA . PHE A 1 78 ? 10.557 -8.512 -13.836 1.00 49.34 78 PHE A CA 1
ATOM 633 C C . PHE A 1 78 ? 10.885 -9.530 -12.749 1.00 49.34 78 PHE A C 1
ATOM 635 O O . PHE A 1 78 ? 11.186 -10.686 -13.039 1.00 49.34 78 PHE A O 1
ATOM 642 N N . SER A 1 79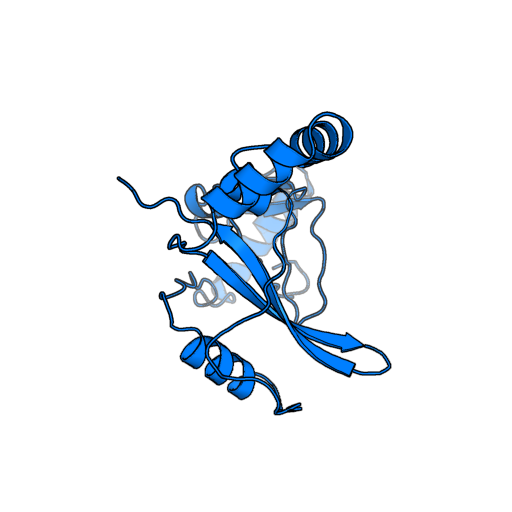 ? 10.795 -9.113 -11.488 1.00 51.44 79 SER A N 1
ATOM 643 C CA . SER A 1 79 ? 10.757 -10.037 -10.360 1.00 51.44 79 SER A CA 1
ATOM 644 C C . SER A 1 79 ? 9.433 -9.887 -9.625 1.00 51.44 79 SER A C 1
ATOM 646 O O . SER A 1 79 ? 9.052 -8.803 -9.182 1.00 51.44 79 SER A O 1
ATOM 648 N N . VAL A 1 80 ? 8.712 -10.998 -9.503 1.00 50.31 80 VAL A N 1
ATOM 649 C CA . VAL A 1 80 ? 7.637 -11.107 -8.522 1.00 50.31 80 VAL A CA 1
ATOM 650 C C . VAL A 1 80 ? 8.324 -11.355 -7.187 1.00 50.31 80 VAL A C 1
ATOM 652 O O . VAL A 1 80 ? 8.985 -12.376 -7.007 1.00 50.31 80 VAL A O 1
ATOM 655 N N . ILE A 1 81 ? 8.233 -10.395 -6.268 1.00 53.56 81 ILE A N 1
ATOM 656 C CA . ILE A 1 81 ? 8.728 -10.592 -4.906 1.00 53.56 81 ILE A CA 1
ATOM 657 C C . ILE A 1 81 ? 7.627 -11.310 -4.132 1.00 53.56 81 ILE A C 1
ATOM 659 O O . ILE A 1 81 ? 6.661 -10.693 -3.685 1.00 53.56 81 ILE A O 1
ATOM 663 N N . GLU A 1 82 ? 7.775 -12.621 -3.981 1.00 52.59 82 GLU A N 1
ATOM 664 C CA . GLU A 1 82 ? 6.984 -13.376 -3.018 1.00 52.59 82 GLU A CA 1
ATOM 665 C C . GLU A 1 82 ? 7.558 -13.154 -1.618 1.00 52.59 82 GLU A C 1
ATOM 667 O O . GLU A 1 82 ? 8.675 -13.571 -1.298 1.00 52.59 82 GLU A O 1
ATOM 672 N N . TYR A 1 83 ? 6.796 -12.465 -0.771 1.00 61.19 83 TYR A N 1
ATOM 673 C CA . TYR A 1 83 ? 7.154 -12.307 0.632 1.00 61.19 83 TYR A CA 1
ATOM 674 C C . TYR A 1 83 ? 6.890 -13.618 1.368 1.00 61.19 83 TYR A C 1
ATOM 676 O O . TYR A 1 83 ? 5.740 -14.002 1.579 1.00 61.19 83 TYR A O 1
ATOM 684 N N . GLN A 1 84 ? 7.964 -14.291 1.774 1.00 68.81 84 GLN A N 1
ATOM 685 C CA . GLN A 1 84 ? 7.869 -15.450 2.652 1.00 68.81 84 GLN A CA 1
ATOM 686 C C . GLN A 1 84 ? 7.425 -15.002 4.053 1.00 68.81 84 GLN A C 1
ATOM 688 O O . GLN A 1 84 ? 7.940 -13.991 4.551 1.00 68.81 84 GLN A O 1
ATOM 693 N N . PRO A 1 85 ? 6.491 -15.722 4.703 1.00 70.00 85 PRO A N 1
ATOM 694 C CA . PRO A 1 85 ? 6.192 -15.509 6.111 1.00 70.00 85 PRO A CA 1
ATOM 695 C C . PRO A 1 85 ? 7.481 -15.592 6.928 1.00 70.00 85 PRO A C 1
ATOM 697 O O . PRO A 1 85 ? 8.273 -16.513 6.746 1.00 70.00 85 PRO A O 1
ATOM 700 N N . MET A 1 86 ? 7.692 -14.631 7.820 1.00 75.00 86 MET A N 1
ATOM 701 C CA . MET A 1 86 ? 8.869 -14.597 8.681 1.00 75.00 86 MET A CA 1
ATOM 702 C C . MET A 1 86 ? 8.498 -14.168 10.090 1.00 75.00 86 MET A C 1
ATOM 704 O O . MET A 1 86 ? 7.485 -13.503 10.322 1.00 75.00 86 MET A O 1
ATOM 708 N N . THR A 1 87 ? 9.334 -14.566 11.037 1.00 75.56 87 THR A N 1
ATOM 709 C CA . THR A 1 87 ? 9.235 -14.148 12.429 1.00 75.56 87 THR A CA 1
ATOM 710 C C . THR A 1 87 ? 9.646 -12.685 12.584 1.00 75.56 87 THR A C 1
ATOM 712 O O . THR A 1 87 ? 10.364 -12.116 11.760 1.00 75.56 87 THR A O 1
ATOM 715 N N . LEU A 1 88 ? 9.226 -12.067 13.690 1.00 68.75 88 LEU A N 1
ATOM 716 C CA . LEU A 1 88 ? 9.642 -10.704 14.021 1.00 68.75 88 LEU A CA 1
ATOM 717 C C . LEU A 1 88 ? 11.172 -10.574 14.103 1.00 68.75 88 LEU A C 1
ATOM 719 O O . LEU A 1 88 ? 11.736 -9.604 13.609 1.00 68.75 88 LEU A O 1
ATOM 723 N N . HIS A 1 89 ? 11.835 -11.570 14.690 1.00 70.94 89 HIS A N 1
ATOM 724 C CA . HIS A 1 89 ? 13.287 -11.583 14.835 1.00 70.94 89 HIS A CA 1
ATOM 725 C C . HIS A 1 89 ? 14.005 -11.577 13.478 1.00 70.94 89 HIS A C 1
ATOM 727 O O . HIS A 1 89 ? 14.975 -10.846 13.287 1.00 70.94 89 HIS A O 1
ATOM 733 N N . GLU A 1 90 ? 13.507 -12.355 12.516 1.00 75.00 90 GLU A N 1
ATOM 734 C CA . GLU A 1 90 ? 14.042 -12.383 11.151 1.00 75.00 90 GLU A CA 1
ATOM 735 C C . GLU A 1 90 ? 13.805 -11.060 10.419 1.00 75.00 90 GLU A C 1
ATOM 737 O O . GLU A 1 90 ? 14.709 -10.572 9.740 1.00 75.00 90 GLU A O 1
ATOM 742 N N . ALA A 1 91 ? 12.628 -10.451 10.594 1.00 70.38 91 ALA A N 1
ATOM 743 C CA . ALA A 1 91 ? 12.314 -9.151 10.008 1.00 70.38 91 ALA A CA 1
ATOM 744 C C . ALA A 1 91 ? 13.231 -8.040 10.548 1.00 70.38 91 ALA A C 1
ATOM 746 O O . ALA A 1 91 ? 13.758 -7.249 9.767 1.00 70.38 91 ALA A O 1
ATOM 747 N N . GLU A 1 92 ? 13.469 -8.005 11.864 1.00 67.25 92 GLU A N 1
ATOM 748 C CA . GLU A 1 92 ? 14.388 -7.051 12.497 1.00 67.25 92 GLU A CA 1
ATOM 749 C C . GLU A 1 92 ? 15.830 -7.257 12.033 1.00 67.25 92 GLU A C 1
ATOM 751 O O . GLU A 1 92 ? 16.505 -6.291 11.673 1.00 67.25 92 GLU A O 1
ATOM 756 N N . LYS A 1 93 ? 16.295 -8.513 12.005 1.00 74.06 93 LYS A N 1
ATOM 757 C CA . LYS A 1 93 ? 17.636 -8.853 11.528 1.00 74.06 93 LYS A CA 1
ATOM 758 C C . LYS A 1 93 ? 17.831 -8.387 10.085 1.00 74.06 93 LYS A C 1
ATOM 760 O O . LYS A 1 93 ? 18.794 -7.681 9.808 1.00 74.06 93 LYS A O 1
ATOM 765 N N . ARG A 1 94 ? 16.880 -8.687 9.198 1.00 72.44 94 ARG A N 1
ATOM 766 C CA . ARG A 1 94 ? 16.932 -8.277 7.790 1.00 72.44 94 ARG A CA 1
ATOM 767 C C . ARG A 1 94 ? 16.927 -6.757 7.625 1.00 72.44 94 ARG A C 1
ATOM 769 O O . ARG A 1 94 ? 17.754 -6.224 6.896 1.00 72.44 94 ARG A O 1
ATOM 776 N N . ALA A 1 95 ? 16.054 -6.054 8.345 1.00 64.81 95 ALA A N 1
ATOM 777 C CA . ALA A 1 95 ? 16.016 -4.593 8.303 1.00 64.81 95 ALA A CA 1
ATOM 778 C C . ALA A 1 95 ? 17.331 -3.962 8.804 1.00 64.81 95 ALA A C 1
ATOM 780 O O . ALA A 1 95 ? 17.756 -2.936 8.284 1.00 64.81 95 ALA A O 1
ATOM 781 N N . SER A 1 96 ? 18.001 -4.594 9.775 1.00 65.31 96 SER A N 1
ATOM 782 C CA . SER A 1 96 ? 19.308 -4.149 10.278 1.00 65.31 96 SER A CA 1
ATOM 783 C C . SER A 1 96 ? 20.494 -4.482 9.364 1.00 65.31 96 SER A C 1
ATOM 785 O O . SER A 1 96 ? 21.537 -3.844 9.469 1.00 65.31 96 SER A O 1
ATOM 787 N N . GLU A 1 97 ? 20.358 -5.488 8.497 1.00 70.94 97 GLU A N 1
ATOM 788 C CA . GLU A 1 97 ? 21.376 -5.868 7.509 1.00 70.94 97 GLU A CA 1
ATOM 789 C C . GLU A 1 97 ? 21.304 -4.972 6.262 1.00 70.94 97 GLU A C 1
ATOM 791 O O . GLU A 1 97 ? 22.342 -4.626 5.697 1.00 70.94 97 GLU A O 1
ATOM 796 N N . ASP A 1 98 ? 20.095 -4.548 5.877 1.00 62.31 98 ASP A N 1
ATOM 797 C CA . ASP A 1 98 ? 19.857 -3.661 4.732 1.00 62.31 98 ASP A CA 1
ATOM 798 C C . ASP A 1 98 ? 20.207 -2.180 5.027 1.00 62.31 98 ASP A C 1
ATOM 800 O O . ASP A 1 98 ? 20.471 -1.410 4.100 1.00 62.31 98 ASP A O 1
ATOM 804 N N . GLU A 1 99 ? 20.265 -1.760 6.299 1.00 55.19 99 GLU A N 1
ATOM 805 C CA . GLU A 1 99 ? 20.515 -0.367 6.704 1.00 55.19 99 GLU A CA 1
ATOM 806 C C . GLU A 1 99 ? 21.673 -0.249 7.717 1.00 55.19 99 GLU A C 1
ATOM 808 O O . GLU A 1 99 ? 21.707 -0.934 8.736 1.00 55.19 99 GLU A O 1
ATOM 813 N N . LYS A 1 100 ? 22.638 0.659 7.477 1.00 46.59 100 LYS A N 1
ATOM 814 C CA . LYS A 1 100 ? 23.757 0.917 8.412 1.00 46.59 100 LYS A CA 1
ATOM 815 C C . LYS A 1 100 ? 23.200 1.247 9.815 1.00 46.59 100 LYS A C 1
ATOM 817 O O . LYS A 1 100 ? 22.431 2.200 9.940 1.00 46.59 100 LYS A O 1
ATOM 822 N N . PRO A 1 101 ? 23.579 0.512 10.875 1.00 45.88 101 PRO A N 1
ATOM 823 C CA . PRO A 1 101 ? 22.776 0.448 12.090 1.00 45.88 101 PRO A CA 1
ATOM 824 C C . PRO A 1 101 ? 22.907 1.704 12.960 1.00 45.88 101 PRO A C 1
ATOM 826 O O . PRO A 1 101 ? 24.005 2.067 13.381 1.00 45.88 101 PRO A O 1
ATOM 829 N N . VAL A 1 102 ? 21.770 2.294 13.340 1.00 46.03 102 VAL A N 1
ATOM 830 C CA . VAL A 1 102 ? 21.649 3.156 14.527 1.00 46.03 102 VAL A CA 1
ATOM 831 C C . VAL A 1 102 ? 20.642 2.490 15.462 1.00 46.03 102 VAL A C 1
ATOM 833 O O . VAL A 1 102 ? 19.432 2.603 15.290 1.00 46.03 102 VAL A O 1
ATOM 836 N N . TYR A 1 103 ? 21.147 1.724 16.430 1.00 48.03 103 TYR A N 1
ATOM 837 C CA . TYR A 1 103 ? 20.319 1.029 17.416 1.00 48.03 103 TYR A CA 1
ATOM 838 C C . TYR A 1 103 ? 20.116 1.884 18.667 1.00 48.03 103 TYR A C 1
ATOM 840 O O . TYR A 1 103 ? 21.082 2.218 19.350 1.00 48.03 103 TYR A O 1
ATOM 848 N N . ASN A 1 104 ? 18.856 2.085 19.057 1.00 42.41 104 ASN A N 1
ATOM 849 C CA . ASN A 1 104 ? 18.487 2.323 20.451 1.00 42.41 104 ASN A CA 1
ATOM 850 C C . ASN A 1 104 ? 18.053 0.978 21.061 1.00 42.41 104 ASN A C 1
ATOM 852 O O . ASN A 1 104 ? 16.908 0.545 20.926 1.00 42.41 104 ASN A O 1
ATOM 856 N N . ARG A 1 105 ? 19.006 0.263 21.677 1.00 45.69 105 ARG A N 1
ATOM 857 C CA . ARG A 1 105 ? 18.762 -1.010 22.375 1.00 45.69 105 ARG A CA 1
ATOM 858 C C . ARG A 1 105 ? 18.043 -0.738 23.691 1.00 45.69 105 ARG A C 1
ATOM 860 O O . ARG A 1 105 ? 18.659 -0.288 24.651 1.00 45.69 105 ARG A O 1
ATOM 867 N N . GLY A 1 106 ? 16.757 -1.060 23.755 1.00 42.62 106 GLY A N 1
ATOM 868 C CA . GLY A 1 106 ? 16.035 -0.975 25.019 1.00 42.62 106 GLY A CA 1
ATOM 869 C C . GLY A 1 106 ? 14.562 -1.326 24.923 1.00 42.62 106 GLY A C 1
ATOM 870 O O . GLY A 1 106 ? 13.734 -0.456 25.171 1.00 42.62 106 GLY A O 1
ATOM 871 N N . ARG A 1 107 ? 14.223 -2.571 24.560 1.00 45.88 107 ARG A N 1
ATOM 872 C CA . ARG A 1 107 ? 12.980 -3.263 24.963 1.00 45.88 107 ARG A CA 1
ATOM 873 C C . ARG A 1 107 ? 13.018 -4.727 24.519 1.00 45.88 107 ARG A C 1
ATOM 875 O O . ARG A 1 107 ? 13.699 -5.071 23.562 1.00 45.88 107 ARG A O 1
ATOM 882 N N . SER A 1 108 ? 12.344 -5.583 25.278 1.00 45.03 108 SER A N 1
ATOM 883 C CA . SER A 1 108 ? 12.281 -7.028 25.070 1.00 45.03 108 SER A CA 1
ATOM 884 C C . SER A 1 108 ? 11.772 -7.396 23.670 1.00 45.03 108 SER A C 1
ATOM 886 O O . SER A 1 108 ? 10.780 -6.853 23.189 1.00 45.03 108 SER A O 1
ATOM 888 N N . TRP A 1 109 ? 12.444 -8.373 23.060 1.00 51.78 109 TRP A N 1
ATOM 889 C CA . TRP A 1 109 ? 12.303 -8.911 21.695 1.00 51.78 109 TRP A CA 1
ATOM 890 C C . TRP A 1 109 ? 10.950 -9.566 21.348 1.00 51.78 109 TRP A C 1
ATOM 892 O O . TRP A 1 109 ? 10.865 -10.391 20.445 1.00 51.78 109 TRP A O 1
ATOM 902 N N . GLN A 1 110 ? 9.890 -9.273 22.099 1.00 62.38 110 GLN A N 1
ATOM 903 C CA . GLN A 1 110 ? 8.611 -9.987 22.016 1.00 62.38 110 GLN A CA 1
ATOM 904 C C . GLN A 1 110 ? 7.455 -9.107 21.539 1.00 62.38 110 GLN A C 1
ATOM 906 O O . GLN A 1 110 ? 6.354 -9.612 21.328 1.00 62.38 110 GLN A O 1
ATOM 911 N N . GLN A 1 111 ? 7.667 -7.796 21.388 1.00 67.94 111 GLN A N 1
ATOM 912 C CA . GLN A 1 111 ? 6.609 -6.867 21.000 1.00 67.94 111 GLN A CA 1
ATOM 913 C C . GLN A 1 111 ? 7.112 -5.853 19.977 1.00 67.94 111 GLN A C 1
ATOM 915 O O . GLN A 1 111 ? 7.963 -5.018 20.274 1.00 67.94 111 GLN A O 1
ATOM 920 N N . MET A 1 112 ? 6.519 -5.885 18.786 1.00 78.75 112 MET A N 1
ATOM 921 C CA . MET A 1 112 ? 6.709 -4.868 17.758 1.00 78.75 112 MET A CA 1
ATOM 922 C C . MET A 1 112 ? 5.587 -3.841 17.834 1.00 78.75 112 MET A C 1
ATOM 924 O O . MET A 1 112 ? 4.406 -4.190 17.872 1.00 78.75 112 MET A O 1
ATOM 928 N N . LYS A 1 113 ? 5.951 -2.559 17.795 1.00 79.25 113 LYS A N 1
ATOM 929 C CA . LYS A 1 113 ? 4.981 -1.491 17.550 1.00 79.25 113 LYS A CA 1
ATOM 930 C C . LYS A 1 113 ? 4.762 -1.375 16.051 1.00 79.25 113 LYS A C 1
ATOM 932 O O . LYS A 1 113 ? 5.713 -1.161 15.306 1.00 79.25 113 LYS A O 1
ATOM 937 N N . CYS A 1 114 ? 3.512 -1.495 15.631 1.00 81.19 114 CYS A N 1
ATOM 938 C CA . CYS A 1 114 ? 3.129 -1.391 14.237 1.00 81.19 114 CYS A CA 1
ATOM 939 C C . CYS A 1 114 ? 1.995 -0.376 14.086 1.00 81.19 114 CYS A C 1
ATOM 941 O O . CYS A 1 114 ? 1.064 -0.361 14.893 1.00 81.19 114 CYS A O 1
ATOM 943 N N . THR A 1 115 ? 2.079 0.464 13.057 1.00 81.94 115 THR A N 1
ATOM 944 C CA . THR A 1 115 ? 0.993 1.369 12.672 1.00 81.94 115 THR A CA 1
ATOM 945 C C . THR A 1 115 ? 0.172 0.708 11.574 1.00 81.94 115 THR A C 1
ATOM 947 O O . THR A 1 115 ? 0.727 0.173 10.618 1.00 81.94 115 THR A O 1
ATOM 950 N N . ALA A 1 116 ? -1.151 0.740 11.688 1.00 81.69 116 ALA A N 1
ATOM 951 C CA . ALA A 1 116 ? -2.059 0.217 10.675 1.00 81.69 116 ALA A CA 1
ATOM 952 C C . ALA A 1 116 ? -2.880 1.363 10.075 1.00 81.69 116 ALA A C 1
ATOM 954 O O . ALA A 1 116 ? -3.359 2.239 10.795 1.00 81.69 116 ALA A O 1
ATOM 955 N N . PHE A 1 117 ? -3.043 1.358 8.753 1.00 82.19 117 PHE A N 1
ATOM 956 C CA . PHE A 1 117 ? -3.903 2.320 8.062 1.00 82.19 117 PHE A CA 1
ATOM 957 C C . PHE A 1 117 ? -5.381 1.937 8.184 1.00 82.19 117 PHE A C 1
ATOM 959 O O . PHE A 1 117 ? -5.698 0.776 8.459 1.00 82.19 117 PHE A O 1
ATOM 966 N N . SER A 1 118 ? -6.278 2.899 7.913 1.00 79.00 118 SER A N 1
ATOM 967 C CA . SER A 1 118 ? -7.738 2.760 8.073 1.00 79.00 118 SER A CA 1
ATOM 968 C C . SER A 1 118 ? -8.253 1.423 7.561 1.00 79.00 118 SER A C 1
ATOM 970 O O . SER A 1 118 ? -8.875 0.686 8.298 1.00 79.00 118 SER A O 1
ATOM 972 N N . THR A 1 119 ? -7.862 1.014 6.361 1.00 81.25 119 THR A N 1
ATOM 973 C CA . THR A 1 119 ? -8.412 -0.212 5.763 1.00 81.25 119 THR A CA 1
ATOM 974 C C . THR A 1 119 ? -7.956 -1.523 6.386 1.00 81.25 119 THR A C 1
ATOM 976 O O . THR A 1 119 ? -8.667 -2.524 6.300 1.00 81.25 119 THR A O 1
ATOM 979 N N . VAL A 1 120 ? -6.788 -1.539 7.029 1.00 85.38 120 VAL A N 1
ATOM 980 C CA . VAL A 1 120 ? -6.371 -2.684 7.844 1.00 85.38 120 VAL A CA 1
ATOM 981 C C . VAL A 1 120 ? -7.160 -2.678 9.146 1.00 85.38 120 VAL A C 1
ATOM 983 O O . VAL A 1 120 ? -7.642 -3.731 9.558 1.00 85.38 120 VAL A O 1
ATOM 986 N N . CYS A 1 121 ? -7.349 -1.504 9.752 1.00 86.38 121 CYS A N 1
ATOM 987 C CA . CYS A 1 121 ? -8.180 -1.334 10.941 1.00 86.38 121 CYS A CA 1
ATOM 988 C C . CYS A 1 121 ? -9.638 -1.732 10.674 1.00 86.38 121 CYS A C 1
ATOM 990 O O . CYS A 1 121 ? -10.205 -2.470 11.472 1.00 86.38 121 CYS A O 1
ATOM 992 N N . ASP A 1 122 ? -10.207 -1.354 9.530 1.00 89.12 122 ASP A N 1
ATOM 993 C CA . ASP A 1 122 ? -11.588 -1.662 9.169 1.00 89.12 122 ASP A CA 1
ATOM 994 C C . ASP A 1 122 ? -11.810 -3.174 9.121 1.00 89.12 122 ASP A C 1
ATOM 996 O O . ASP A 1 122 ? -12.755 -3.695 9.711 1.00 89.12 122 ASP A O 1
ATOM 1000 N N . LYS A 1 123 ? -10.870 -3.908 8.512 1.00 88.06 123 LYS A N 1
ATOM 1001 C CA . LYS A 1 123 ? -10.867 -5.378 8.508 1.00 88.06 123 LYS A CA 1
ATOM 1002 C C . LYS A 1 123 ? -10.568 -5.976 9.878 1.00 88.06 123 LYS A C 1
ATOM 1004 O O . LYS A 1 123 ? -11.081 -7.040 10.221 1.00 88.06 123 LYS A O 1
ATOM 1009 N N . LEU A 1 124 ? -9.689 -5.353 10.660 1.00 89.44 124 LEU A N 1
ATOM 1010 C CA . LEU A 1 124 ? -9.321 -5.842 11.987 1.00 89.44 124 LEU A CA 1
ATOM 1011 C C . LEU A 1 124 ? -10.509 -5.758 12.943 1.00 89.44 124 LEU A C 1
ATOM 1013 O O . LEU A 1 124 ? -10.810 -6.724 13.640 1.00 89.44 124 LEU A O 1
ATOM 1017 N N . PHE A 1 125 ? -11.207 -4.628 12.950 1.00 91.69 125 PHE A N 1
ATOM 1018 C CA . PHE A 1 125 ? -12.301 -4.354 13.870 1.00 91.69 125 PHE A CA 1
ATOM 1019 C C . PHE A 1 125 ? -13.666 -4.761 13.308 1.00 91.69 125 PHE A C 1
ATOM 1021 O O . PHE A 1 125 ? -14.543 -5.111 14.099 1.00 91.69 125 PHE A O 1
ATOM 1028 N N . GLY A 1 126 ? -13.810 -4.861 11.985 1.00 92.94 126 GLY A N 1
ATOM 1029 C CA . GLY A 1 126 ? -15.082 -5.111 11.300 1.00 92.94 126 GLY A CA 1
ATOM 1030 C C . GLY A 1 126 ? -15.994 -3.883 11.314 1.00 92.94 126 GLY A C 1
ATOM 1031 O O . GLY A 1 126 ? -17.212 -4.032 11.382 1.00 92.94 126 GLY A O 1
ATOM 1032 N N . ARG A 1 127 ? -15.396 -2.689 11.376 1.00 94.19 127 ARG A N 1
ATOM 1033 C CA . ARG A 1 127 ? -16.056 -1.387 11.527 1.00 94.19 127 ARG A CA 1
ATOM 1034 C C . ARG A 1 127 ? -15.210 -0.313 10.867 1.00 94.19 127 ARG A C 1
ATOM 1036 O O . ARG A 1 127 ? -13.993 -0.376 11.014 1.00 94.19 127 ARG A O 1
ATOM 1043 N N . THR A 1 128 ? -15.821 0.673 10.225 1.00 93.88 128 THR A N 1
ATOM 1044 C CA . THR A 1 128 ? -15.076 1.825 9.699 1.00 93.88 128 THR A CA 1
ATOM 1045 C C . THR A 1 128 ? -14.567 2.724 10.828 1.00 93.88 128 THR A C 1
ATOM 1047 O O . THR A 1 128 ? -15.057 2.677 11.960 1.00 93.88 128 THR A O 1
ATOM 1050 N N . VAL A 1 129 ? -13.593 3.586 10.526 1.00 89.31 129 VAL A N 1
ATOM 1051 C CA . VAL A 1 129 ? -13.116 4.612 11.472 1.00 89.31 129 VAL A CA 1
ATOM 1052 C C . VAL A 1 129 ? -14.265 5.490 11.984 1.00 89.31 129 VAL A C 1
ATOM 1054 O O . VAL A 1 129 ? -14.339 5.743 13.185 1.00 89.31 129 VAL A O 1
ATOM 1057 N N . ASP A 1 130 ? -15.187 5.901 11.112 1.00 93.88 130 ASP A N 1
ATOM 1058 C CA . ASP A 1 130 ? -16.318 6.755 11.491 1.00 93.88 130 ASP A CA 1
ATOM 1059 C C . ASP A 1 130 ? -17.283 6.038 12.442 1.00 93.88 130 ASP A C 1
ATOM 1061 O O . ASP A 1 130 ? -17.672 6.602 13.467 1.00 93.88 130 ASP A O 1
ATOM 1065 N N . GLU A 1 131 ? -17.589 4.764 12.178 1.00 95.69 131 GLU A N 1
ATOM 1066 C CA . GLU A 1 131 ? -18.395 3.937 13.085 1.00 95.69 131 GLU A CA 1
ATOM 1067 C C . GLU A 1 131 ? -17.710 3.776 14.448 1.00 95.69 131 GLU A C 1
ATOM 1069 O O . GLU A 1 131 ? -18.354 3.848 15.495 1.00 95.69 131 GLU A O 1
ATOM 1074 N N . MET A 1 132 ? -16.389 3.575 14.457 1.00 94.69 132 MET A N 1
ATOM 1075 C CA . MET A 1 132 ? -15.613 3.462 15.693 1.00 94.69 132 MET A CA 1
ATOM 1076 C C . MET A 1 132 ? -15.639 4.768 16.497 1.00 94.69 132 MET A C 1
ATOM 1078 O O . MET A 1 132 ? -15.788 4.722 17.719 1.00 94.69 132 MET A O 1
ATOM 1082 N N . LEU A 1 133 ? -15.546 5.924 15.832 1.00 93.81 133 LEU A N 1
ATOM 1083 C CA . LEU A 1 133 ? -15.657 7.241 16.468 1.00 93.81 133 LEU A CA 1
ATOM 1084 C C . LEU A 1 133 ? -17.059 7.486 17.031 1.00 93.81 133 LEU A C 1
ATOM 1086 O O . LEU A 1 133 ? -17.194 8.014 18.136 1.00 93.81 133 LEU A O 1
ATOM 1090 N N . GLU A 1 134 ? -18.101 7.091 16.304 1.00 96.31 134 GLU A N 1
ATOM 1091 C CA . GLU A 1 134 ? -19.480 7.194 16.774 1.00 96.31 134 GLU A CA 1
ATOM 1092 C C . GLU A 1 134 ? -19.715 6.316 18.012 1.00 96.31 134 GLU A C 1
ATOM 1094 O O . GLU A 1 134 ? -20.280 6.775 19.008 1.00 96.31 134 GLU A O 1
ATOM 1099 N N . ILE A 1 135 ? -19.218 5.074 18.000 1.00 95.62 135 ILE A N 1
ATOM 1100 C CA . ILE A 1 135 ? -19.304 4.162 19.146 1.00 95.62 135 ILE A CA 1
ATOM 1101 C C . ILE A 1 135 ? -18.533 4.723 20.342 1.00 95.62 135 ILE A C 1
ATOM 1103 O O . ILE A 1 135 ? -19.049 4.677 21.456 1.00 95.62 135 ILE A O 1
ATOM 1107 N N . ALA A 1 136 ? -17.339 5.282 20.134 1.00 94.88 136 ALA A N 1
ATOM 1108 C CA . ALA A 1 136 ? -16.560 5.894 21.208 1.00 94.88 136 ALA A CA 1
ATOM 1109 C C . ALA A 1 136 ? -17.313 7.056 21.875 1.00 94.88 136 ALA A C 1
ATOM 1111 O O . ALA A 1 136 ? -17.330 7.151 23.101 1.00 94.88 136 ALA A O 1
ATOM 1112 N N . LYS A 1 137 ? -17.977 7.906 21.078 1.00 96.62 137 LYS A N 1
ATOM 1113 C CA . LYS A 1 137 ? -18.758 9.052 21.571 1.00 96.62 137 LYS A CA 1
ATOM 1114 C C . LYS A 1 137 ? -20.032 8.625 22.297 1.00 96.62 137 LYS A C 1
ATOM 1116 O O . LYS A 1 137 ? -20.320 9.128 23.376 1.00 96.62 137 LYS A O 1
ATOM 1121 N N . ASN A 1 138 ? -20.791 7.705 21.706 1.00 97.62 138 ASN A N 1
ATOM 1122 C CA . ASN A 1 138 ? -22.142 7.384 22.168 1.00 97.62 138 ASN A CA 1
ATOM 1123 C C . ASN A 1 138 ? -22.177 6.220 23.170 1.00 97.62 138 ASN A C 1
ATOM 1125 O O . ASN A 1 138 ? -23.102 6.120 23.974 1.00 97.62 138 ASN A O 1
ATOM 1129 N N . LYS A 1 139 ? -21.220 5.286 23.090 1.00 95.62 139 LYS A N 1
ATOM 1130 C CA . LYS A 1 139 ? -21.207 4.015 23.837 1.00 95.62 139 LYS A CA 1
ATOM 1131 C C . LYS A 1 139 ? -19.764 3.579 24.169 1.00 95.62 139 LYS A C 1
ATOM 1133 O O . LYS A 1 139 ? -19.334 2.524 23.691 1.00 95.62 139 LYS A O 1
ATOM 1138 N N . PRO A 1 140 ? -19.023 4.313 25.021 1.00 91.94 140 PRO A N 1
ATOM 1139 C CA . PRO A 1 140 ? -17.605 4.039 25.293 1.00 91.94 140 PRO A CA 1
ATOM 1140 C C . PRO A 1 140 ? -17.342 2.605 25.783 1.00 91.94 140 PRO A C 1
ATOM 1142 O O . PRO A 1 140 ? -16.428 1.945 25.303 1.00 91.94 140 PRO A O 1
ATOM 1145 N N . GLY A 1 141 ? -18.219 2.032 26.616 1.00 93.62 141 GLY A N 1
ATOM 1146 C CA . GLY A 1 141 ? -18.072 0.636 27.055 1.00 93.62 141 GLY A CA 1
ATOM 1147 C C . GLY A 1 141 ? -18.187 -0.408 25.929 1.00 93.62 141 GLY A C 1
ATOM 1148 O O . GLY A 1 141 ? -17.695 -1.526 26.068 1.00 93.62 141 GLY A O 1
ATOM 1149 N N . ASN A 1 142 ? -18.822 -0.075 24.799 1.00 94.44 142 ASN A N 1
ATOM 1150 C CA . ASN A 1 142 ? -18.823 -0.940 23.616 1.00 94.44 142 ASN A CA 1
ATOM 1151 C C . ASN A 1 142 ? -17.545 -0.783 22.791 1.00 94.44 142 ASN A C 1
ATOM 1153 O O . ASN A 1 142 ? -17.113 -1.764 22.188 1.00 94.44 142 ASN A O 1
ATOM 1157 N N . PHE A 1 143 ? -16.945 0.409 22.783 1.00 92.81 143 PHE A N 1
ATOM 1158 C CA . PHE A 1 143 ? -15.656 0.648 22.141 1.00 92.81 143 PHE A CA 1
ATOM 1159 C C . PHE A 1 143 ? -14.583 -0.259 22.755 1.00 92.81 143 PHE A C 1
ATOM 1161 O O . PHE A 1 143 ? -13.967 -1.045 22.037 1.00 92.81 143 PHE A O 1
ATOM 1168 N N . ASP A 1 144 ? -14.468 -0.280 24.085 1.00 92.50 144 ASP A N 1
ATOM 1169 C CA . ASP A 1 144 ? -13.498 -1.135 24.785 1.00 92.50 144 ASP A CA 1
ATOM 1170 C C . ASP A 1 144 ? -13.721 -2.622 24.489 1.00 92.50 144 ASP A C 1
ATOM 1172 O O . ASP A 1 144 ? -12.783 -3.354 24.169 1.00 92.50 144 ASP A O 1
ATOM 1176 N N . LYS A 1 145 ? -14.984 -3.07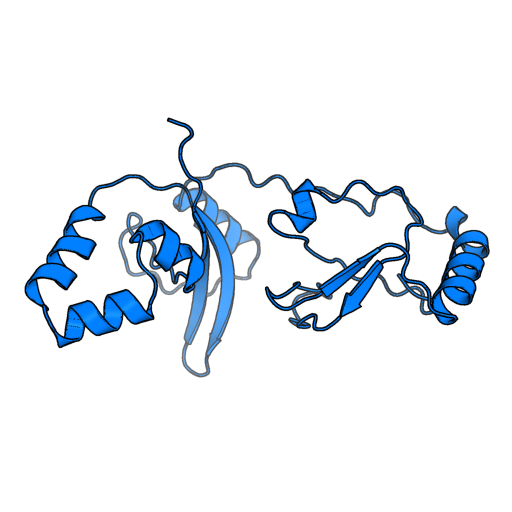3 24.482 1.00 94.25 145 LYS A N 1
ATOM 1177 C CA . LYS A 1 145 ? -15.338 -4.458 24.127 1.00 94.25 145 LYS A CA 1
ATOM 1178 C C . LYS A 1 145 ? -14.891 -4.839 22.715 1.00 94.25 145 LYS A C 1
ATOM 1180 O O . LYS A 1 145 ? -14.550 -6.002 22.492 1.00 94.25 145 LYS A O 1
ATOM 1185 N N . ILE A 1 146 ? -14.910 -3.910 21.756 1.00 93.00 146 ILE A N 1
ATOM 1186 C CA . ILE A 1 146 ? -14.426 -4.169 20.392 1.00 93.00 146 ILE A CA 1
ATOM 1187 C C . ILE A 1 146 ? -12.920 -4.438 20.416 1.00 93.00 146 ILE A C 1
ATOM 1189 O O . ILE A 1 146 ? -12.482 -5.419 19.814 1.00 93.00 146 ILE A O 1
ATOM 1193 N N . PHE A 1 147 ? -12.142 -3.643 21.155 1.00 91.44 147 PHE A N 1
ATOM 1194 C CA . PHE A 1 147 ? -10.700 -3.858 21.298 1.00 91.44 147 PHE A CA 1
ATOM 1195 C C . PHE A 1 147 ? -10.384 -5.156 22.038 1.00 91.44 147 PHE A C 1
ATOM 1197 O O . PHE A 1 147 ? -9.613 -5.974 21.535 1.00 91.44 147 PHE A O 1
ATOM 1204 N N . SER A 1 148 ? -11.030 -5.409 23.179 1.00 91.44 148 SER A N 1
ATOM 1205 C CA . SER A 1 148 ? -10.800 -6.626 23.967 1.00 91.44 148 SER A CA 1
ATOM 1206 C C . SER A 1 148 ? -11.080 -7.901 23.169 1.00 91.44 148 SER A C 1
ATOM 1208 O O . SER A 1 148 ? -10.366 -8.885 23.323 1.00 91.44 148 SER A O 1
ATOM 1210 N N . LYS A 1 149 ? -12.057 -7.886 22.249 1.00 92.25 149 LYS A N 1
ATOM 1211 C CA . LYS A 1 149 ? -12.349 -9.018 21.348 1.00 92.25 149 LYS A CA 1
ATOM 1212 C C . LYS A 1 149 ? -11.242 -9.326 20.336 1.00 92.25 149 LYS A C 1
ATOM 1214 O O . LYS A 1 149 ? -11.320 -10.367 19.673 1.00 92.25 149 LYS A O 1
ATOM 1219 N N . ARG A 1 150 ? -10.282 -8.419 20.137 1.00 90.62 150 ARG A N 1
ATOM 1220 C CA . ARG A 1 150 ? -9.158 -8.587 19.205 1.00 90.62 150 ARG A CA 1
ATOM 1221 C C . ARG A 1 150 ? -7.853 -8.947 19.904 1.00 90.62 150 ARG A C 1
ATOM 1223 O O . ARG A 1 150 ? -6.994 -9.527 19.245 1.00 90.62 150 ARG A O 1
ATOM 1230 N N . ILE A 1 151 ? -7.726 -8.643 21.196 1.00 87.81 151 ILE A N 1
ATOM 1231 C CA . ILE A 1 151 ? -6.569 -9.007 22.021 1.00 87.81 151 ILE A CA 1
ATOM 1232 C C . ILE A 1 151 ? -6.485 -10.535 22.150 1.00 87.81 151 ILE A C 1
ATOM 1234 O O . ILE A 1 151 ? -7.503 -11.210 22.285 1.00 87.81 151 ILE A O 1
ATOM 1238 N N . GLY A 1 152 ? -5.265 -11.077 22.085 1.00 82.62 152 GLY A N 1
ATOM 1239 C CA . GLY A 1 152 ? -5.003 -12.515 22.227 1.00 82.62 152 GLY A CA 1
ATOM 1240 C C . GLY A 1 152 ? -5.371 -13.362 21.007 1.00 82.62 152 GLY A C 1
ATOM 1241 O O . GLY A 1 152 ? -5.307 -14.584 21.081 1.00 82.62 152 GLY A O 1
ATOM 1242 N N . LYS A 1 153 ? -5.760 -12.737 19.890 1.00 85.81 153 LYS A N 1
ATOM 1243 C CA . LYS A 1 153 ? -6.008 -13.433 18.623 1.00 85.81 153 LYS A CA 1
ATOM 1244 C C . LYS A 1 153 ? -4.784 -13.387 17.721 1.00 85.81 153 LYS A C 1
ATOM 1246 O O . LYS A 1 153 ? -4.047 -12.402 17.713 1.00 85.81 153 LYS A O 1
ATOM 1251 N N . GLU A 1 154 ? -4.615 -14.439 16.934 1.00 86.19 154 GLU A N 1
ATOM 1252 C CA . GLU A 1 154 ? -3.577 -14.515 15.912 1.00 86.19 154 GLU A CA 1
ATOM 1253 C C . GLU A 1 154 ? -4.024 -13.818 14.627 1.00 86.19 154 GLU A C 1
ATOM 1255 O O . GLU A 1 154 ? -5.168 -13.949 14.184 1.00 86.19 154 GLU A O 1
ATOM 1260 N N . TYR A 1 155 ? -3.096 -13.091 14.011 1.00 84.25 155 TYR A N 1
ATOM 1261 C CA . TYR A 1 155 ? -3.303 -12.410 12.742 1.00 84.25 155 TYR A CA 1
ATOM 1262 C C . TYR A 1 155 ? -2.045 -12.527 11.893 1.00 84.25 155 TYR A C 1
ATOM 1264 O O . TYR A 1 155 ? -0.930 -12.430 12.404 1.00 84.25 155 TYR A O 1
ATOM 1272 N N . THR A 1 156 ? -2.231 -12.653 10.584 1.00 82.50 156 THR A N 1
ATOM 1273 C CA . THR A 1 156 ? -1.143 -12.555 9.614 1.00 82.50 156 THR A CA 1
ATOM 1274 C C . THR A 1 156 ? -1.192 -11.179 8.965 1.00 82.50 156 THR A C 1
ATOM 1276 O O . THR A 1 156 ? -2.210 -10.799 8.377 1.00 82.50 156 THR A O 1
ATOM 1279 N N . PHE A 1 157 ? -0.094 -10.432 9.075 1.00 81.38 157 PHE A N 1
ATOM 1280 C CA . PHE A 1 157 ? 0.050 -9.106 8.482 1.00 81.38 157 PHE A CA 1
ATOM 1281 C C . PHE A 1 157 ? 1.184 -9.078 7.462 1.00 81.38 157 PHE A C 1
ATOM 1283 O O . PHE A 1 157 ? 2.248 -9.643 7.700 1.00 81.38 157 PHE A O 1
ATOM 1290 N N . PHE A 1 158 ? 0.981 -8.342 6.371 1.00 79.25 158 PHE A N 1
ATOM 1291 C CA . PHE A 1 158 ? 2.081 -7.847 5.549 1.00 79.25 158 PHE A CA 1
ATOM 1292 C C . PHE A 1 158 ? 2.554 -6.515 6.112 1.00 79.25 158 PHE A C 1
ATOM 1294 O O . PHE A 1 158 ? 1.750 -5.594 6.293 1.00 79.25 158 PHE A O 1
ATOM 1301 N N . ILE A 1 159 ? 3.851 -6.416 6.385 1.00 80.94 159 ILE A N 1
ATOM 1302 C CA . ILE A 1 159 ? 4.452 -5.268 7.057 1.00 80.94 159 ILE A CA 1
ATOM 1303 C C . ILE A 1 159 ? 5.511 -4.649 6.146 1.00 80.94 159 ILE A C 1
ATOM 1305 O O . ILE A 1 159 ? 6.395 -5.350 5.662 1.00 80.94 159 ILE A O 1
ATOM 1309 N N . LYS A 1 160 ? 5.428 -3.330 5.931 1.00 80.06 160 LYS A N 1
ATOM 1310 C CA . LYS A 1 160 ? 6.506 -2.524 5.337 1.00 80.06 160 LYS A CA 1
ATOM 1311 C C . LYS A 1 160 ? 7.299 -1.885 6.464 1.00 80.06 160 LYS A C 1
ATOM 1313 O O . LYS A 1 160 ? 6.728 -1.126 7.250 1.00 80.06 160 LYS A O 1
ATOM 1318 N N . SER A 1 161 ? 8.594 -2.155 6.520 1.00 78.62 161 SER A N 1
ATOM 1319 C CA . SER A 1 161 ? 9.542 -1.378 7.314 1.00 78.62 161 SER A CA 1
ATOM 1320 C C . SER A 1 161 ? 10.168 -0.282 6.453 1.00 78.62 161 SER A C 1
ATOM 1322 O O . SER A 1 161 ? 10.380 -0.471 5.256 1.00 78.62 161 SER A O 1
ATOM 1324 N N . HIS A 1 162 ? 10.439 0.875 7.049 1.00 77.12 162 HIS A N 1
ATOM 1325 C CA . HIS A 1 162 ? 11.280 1.911 6.447 1.00 77.12 162 HIS A CA 1
ATOM 1326 C C . HIS A 1 162 ? 11.962 2.728 7.544 1.00 77.12 162 HIS A C 1
ATOM 1328 O O . HIS A 1 162 ? 11.396 2.906 8.631 1.00 77.12 162 HIS A O 1
ATOM 1334 N N . LEU A 1 163 ? 13.159 3.235 7.255 1.00 74.50 163 LEU A N 1
ATOM 1335 C CA . LEU A 1 163 ? 13.836 4.192 8.116 1.00 74.50 163 LEU A CA 1
ATOM 1336 C C . LEU A 1 163 ? 13.061 5.508 8.149 1.00 74.50 163 LEU A C 1
ATOM 1338 O O . LEU A 1 163 ? 12.843 6.147 7.119 1.00 74.50 163 LEU A O 1
ATOM 1342 N N . GLN A 1 164 ? 12.678 5.940 9.343 1.00 77.50 164 GLN A N 1
ATOM 1343 C CA . GLN A 1 164 ? 12.175 7.282 9.570 1.00 77.50 164 GLN A CA 1
ATOM 1344 C C . GLN A 1 164 ? 13.258 8.101 10.266 1.00 77.50 164 GLN A C 1
ATOM 1346 O O . GLN A 1 164 ? 13.625 7.828 11.410 1.00 77.50 164 GLN A O 1
ATOM 1351 N N . ILE A 1 165 ? 13.747 9.125 9.570 1.00 75.50 165 ILE A N 1
ATOM 1352 C CA . ILE A 1 165 ? 14.681 10.109 10.117 1.00 75.50 165 ILE A CA 1
ATOM 1353 C C . ILE A 1 165 ? 13.854 11.301 10.603 1.00 75.50 165 ILE A C 1
ATOM 1355 O O . ILE A 1 165 ? 13.212 11.985 9.806 1.00 75.50 165 ILE A O 1
ATOM 1359 N N . ARG A 1 166 ? 13.834 11.537 11.916 1.00 75.12 166 ARG A N 1
ATOM 1360 C CA . ARG A 1 166 ? 13.319 12.769 12.530 1.00 75.12 166 ARG A CA 1
ATOM 1361 C C . ARG A 1 166 ? 14.488 13.573 13.087 1.00 75.12 166 ARG A C 1
ATOM 1363 O O . ARG A 1 166 ? 15.554 13.019 13.333 1.00 75.12 166 ARG A O 1
ATOM 1370 N N . ALA A 1 167 ? 14.278 14.872 13.299 1.00 75.81 167 ALA A N 1
ATOM 1371 C CA . ALA A 1 167 ? 15.315 15.799 13.763 1.00 75.81 167 ALA A CA 1
ATOM 1372 C C . ALA A 1 167 ? 16.021 15.351 15.062 1.00 75.81 167 ALA A C 1
ATOM 1374 O O . ALA A 1 167 ? 17.180 15.688 15.274 1.00 75.81 167 ALA A O 1
ATOM 1375 N N . ASP A 1 168 ? 15.333 14.586 15.908 1.00 80.88 168 ASP A N 1
ATOM 1376 C CA . ASP A 1 168 ? 15.774 14.126 17.225 1.00 80.88 168 ASP A CA 1
ATOM 1377 C C . ASP A 1 168 ? 15.917 12.599 17.339 1.00 80.88 168 ASP A C 1
ATOM 1379 O O . ASP A 1 168 ? 16.444 12.105 18.336 1.00 80.88 168 ASP A O 1
ATOM 1383 N N . ASN A 1 169 ? 15.442 11.833 16.351 1.00 71.88 169 ASN A N 1
ATOM 1384 C CA . ASN A 1 169 ? 15.436 10.379 16.431 1.00 71.88 169 ASN A CA 1
ATOM 1385 C C . ASN A 1 169 ? 15.366 9.717 15.051 1.00 71.88 169 ASN A C 1
ATOM 1387 O O . ASN A 1 169 ? 14.458 9.977 14.259 1.00 71.88 169 ASN A O 1
ATOM 1391 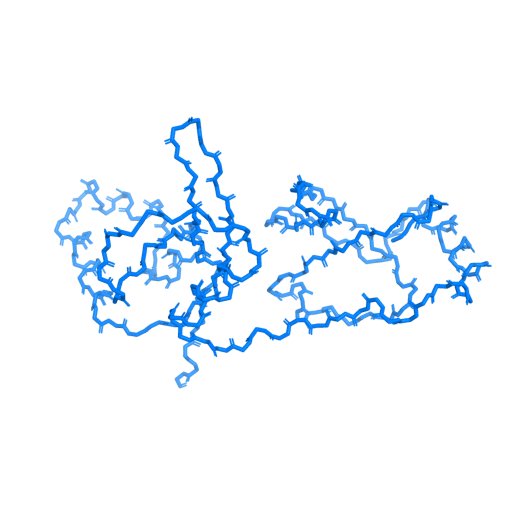N N . THR A 1 170 ? 16.281 8.784 14.814 1.00 76.00 170 THR A N 1
ATOM 1392 C CA . THR A 1 170 ? 16.240 7.875 13.669 1.00 76.00 170 THR A CA 1
ATOM 1393 C C . THR A 1 170 ? 15.758 6.516 14.153 1.00 76.00 170 THR A C 1
ATOM 1395 O O . THR A 1 170 ? 16.298 5.970 15.114 1.00 76.00 170 THR A O 1
ATOM 1398 N N . GLY A 1 171 ? 14.740 5.959 13.503 1.00 77.75 171 GLY A N 1
ATOM 1399 C CA . GLY A 1 171 ? 14.216 4.648 13.870 1.00 77.75 171 GLY A CA 1
ATOM 1400 C C . GLY A 1 171 ? 13.476 3.964 12.733 1.00 77.75 171 GLY A C 1
ATOM 1401 O O . GLY A 1 171 ? 12.983 4.612 11.814 1.00 77.75 171 GLY A O 1
ATOM 1402 N N . ILE A 1 172 ? 13.388 2.639 12.809 1.00 74.69 172 ILE A N 1
ATOM 1403 C CA . ILE A 1 172 ? 12.624 1.835 11.854 1.00 74.69 172 ILE A CA 1
ATOM 1404 C C . ILE A 1 172 ? 11.143 1.913 12.229 1.00 74.69 172 ILE A C 1
ATOM 1406 O O . ILE A 1 172 ? 10.763 1.665 13.376 1.00 74.69 172 ILE A O 1
ATOM 1410 N N . VAL A 1 173 ? 10.302 2.247 11.253 1.00 77.88 173 VAL A N 1
ATOM 1411 C CA . VAL A 1 173 ? 8.846 2.271 11.406 1.00 77.88 173 VAL A CA 1
ATOM 1412 C C . VAL A 1 173 ? 8.238 1.103 10.650 1.00 77.88 173 VAL A C 1
ATOM 1414 O O . VAL A 1 173 ? 8.471 0.937 9.453 1.00 77.88 173 VAL A O 1
ATOM 1417 N N . TYR A 1 174 ? 7.410 0.331 11.351 1.00 81.94 174 TYR A N 1
ATOM 1418 C CA . TYR A 1 174 ? 6.688 -0.813 10.808 1.00 81.94 174 TYR A CA 1
ATOM 1419 C C . TYR A 1 174 ? 5.233 -0.444 10.532 1.00 81.94 174 TYR A C 1
ATOM 1421 O O . TYR A 1 174 ? 4.477 -0.119 11.450 1.00 81.94 174 TYR A O 1
ATOM 1429 N N . ASN A 1 175 ? 4.824 -0.547 9.272 1.00 79.81 175 ASN A N 1
ATOM 1430 C CA . ASN A 1 175 ? 3.462 -0.275 8.835 1.00 79.81 175 ASN A CA 1
ATOM 1431 C C . ASN A 1 175 ? 2.785 -1.563 8.369 1.00 79.81 175 ASN A C 1
ATOM 1433 O O . ASN A 1 175 ? 3.237 -2.186 7.409 1.00 79.81 175 ASN A O 1
ATOM 1437 N N . ALA A 1 176 ? 1.682 -1.942 9.011 1.00 81.94 176 ALA A N 1
ATOM 1438 C CA . ALA A 1 176 ? 0.826 -3.023 8.549 1.00 81.94 176 ALA A CA 1
ATOM 1439 C C . ALA A 1 176 ? 0.068 -2.529 7.317 1.00 81.94 176 ALA A C 1
ATOM 1441 O O . ALA A 1 176 ? -0.765 -1.621 7.393 1.00 81.94 176 ALA A O 1
ATOM 1442 N N . ILE A 1 177 ? 0.381 -3.128 6.174 1.00 79.06 177 ILE A N 1
ATOM 1443 C CA . ILE A 1 177 ? -0.204 -2.762 4.886 1.00 79.06 177 ILE A CA 1
ATOM 1444 C C . ILE A 1 177 ? -1.466 -3.579 4.642 1.00 79.06 177 ILE A C 1
ATOM 1446 O O . ILE A 1 177 ? -2.422 -3.064 4.075 1.00 79.06 177 ILE A O 1
ATOM 1450 N N . GLN A 1 178 ? -1.485 -4.841 5.082 1.00 75.12 178 GLN A N 1
ATOM 1451 C CA . GLN A 1 178 ? -2.579 -5.766 4.810 1.00 75.12 178 GLN A CA 1
ATOM 1452 C C . GLN A 1 178 ? -2.706 -6.821 5.909 1.00 75.12 178 GLN A C 1
ATOM 1454 O O . GLN A 1 178 ? -1.708 -7.322 6.416 1.00 75.12 178 GLN A O 1
ATOM 1459 N N . ARG A 1 179 ? -3.950 -7.191 6.226 1.00 73.19 179 ARG A N 1
ATOM 1460 C CA . ARG A 1 179 ? -4.298 -8.392 6.993 1.00 73.19 179 ARG A CA 1
ATOM 1461 C C . ARG A 1 179 ? -4.691 -9.504 6.020 1.00 73.19 179 ARG A C 1
ATOM 1463 O O . ARG A 1 179 ? -5.492 -9.246 5.117 1.00 73.19 179 ARG A O 1
ATOM 1470 N N . MET A 1 180 ? -4.161 -10.709 6.211 1.00 64.75 180 MET A N 1
ATOM 1471 C CA . MET A 1 180 ? -4.705 -11.906 5.569 1.00 64.75 180 MET A CA 1
ATOM 1472 C C . MET A 1 180 ? -5.832 -12.466 6.434 1.00 64.75 180 MET A C 1
ATOM 1474 O O . MET A 1 180 ? -5.707 -12.558 7.659 1.00 64.75 180 MET A O 1
ATOM 1478 N N . GLU A 1 181 ? -6.952 -12.783 5.800 1.00 68.50 181 GLU A N 1
ATOM 1479 C CA . GLU A 1 181 ? -7.949 -13.658 6.407 1.00 68.50 181 GLU A CA 1
ATOM 1480 C C . GLU A 1 181 ? -7.368 -15.075 6.349 1.00 68.50 181 GLU A C 1
ATOM 1482 O O . GLU A 1 181 ? -6.744 -15.438 5.352 1.00 68.50 181 GLU A O 1
ATOM 1487 N N . ARG A 1 182 ? -7.464 -15.839 7.446 1.00 59.38 182 ARG A N 1
ATOM 1488 C CA . ARG A 1 182 ? -7.283 -17.287 7.321 1.00 59.38 182 ARG A CA 1
ATOM 1489 C C . ARG A 1 182 ? -8.492 -17.758 6.522 1.00 59.38 182 ARG A C 1
ATOM 1491 O O . ARG A 1 182 ? -9.608 -17.413 6.904 1.00 59.38 182 ARG A O 1
ATOM 1498 N N . ASP A 1 183 ? -8.249 -18.479 5.436 1.00 48.84 183 ASP A N 1
ATOM 1499 C CA . ASP A 1 183 ? -9.291 -19.287 4.817 1.00 48.84 183 ASP A CA 1
ATOM 1500 C C . ASP A 1 183 ? -9.725 -20.300 5.893 1.00 48.84 183 ASP A C 1
ATOM 1502 O O . ASP A 1 183 ? -8.927 -21.149 6.300 1.00 48.84 183 ASP A O 1
ATOM 1506 N N . GLU A 1 184 ? -10.912 -20.093 6.468 1.00 42.38 184 GLU A N 1
ATOM 1507 C CA . GLU A 1 184 ? -11.578 -21.056 7.357 1.00 42.38 184 GLU A CA 1
ATOM 1508 C C . GLU A 1 184 ? -12.270 -22.146 6.534 1.00 42.38 184 GLU A C 1
ATOM 1510 O O . GLU A 1 184 ? -12.872 -21.809 5.487 1.00 42.38 184 GLU A O 1
#

Radius of gyration: 21.24 Å; chains: 1; bounding box: 46×37×59 Å

Organism: NCBI:txid994334

InterPro domains:
  IPR012340 Nucleic acid-binding, OB-fold [G3DSA:2.40.50.140] (1-71)
  IPR012340 Nucleic acid-binding, OB-fold [G3DSA:2.40.50.140] (108-183)
  IPR012340 Nucleic acid-binding, OB-fold [SSF50249] (1-69)
  IPR012340 Nucleic acid-binding, OB-fold [SSF50249] (110-177)

pLDDT: mean 75.71, std 13.94, range [42.38, 97.62]